Protein AF-0000000068097309 (afdb_homodimer)

Solvent-accessible surface area (backbone atoms only — not comparable to full-atom values): 13101 Å² total; per-residue (Å²): 128,56,41,48,18,63,50,60,84,53,93,57,84,50,60,29,32,40,38,25,32,66,93,44,71,76,45,33,32,34,27,66,47,50,57,30,24,24,72,84,64,47,52,32,30,38,28,72,31,80,78,27,43,28,31,41,35,20,52,62,84,44,58,89,77,34,47,77,36,55,62,50,58,29,31,47,95,94,38,50,34,23,35,35,41,52,74,60,30,32,39,39,15,59,75,63,39,65,90,74,39,51,76,38,64,59,51,72,40,24,29,86,86,67,43,54,32,37,31,36,56,21,38,56,56,78,100,130,62,42,46,25,65,47,58,83,57,91,57,80,52,59,28,32,41,39,24,32,65,93,46,70,75,46,33,31,33,26,67,47,51,58,30,25,23,73,84,64,47,50,32,28,39,28,72,33,80,75,26,43,28,32,41,34,21,53,61,84,44,58,87,77,34,47,77,36,53,63,51,58,28,31,48,94,92,39,50,34,23,34,35,41,52,74,60,30,31,39,40,14,58,74,62,38,66,91,76,37,51,77,36,63,58,48,71,38,23,29,86,87,68,45,53,32,36,31,34,58,23,38,53,54,76,101

Nearest PDB structures (foldseek):
  8tie-assembly1_l  TM=4.601E-01  e=4.291E-01  Saccharomyces cerevisiae
  2qmi-assembly1_C  TM=2.753E-01  e=1.512E+00  Pyrococcus abyssi
  3vv1-assembly1_B  TM=2.727E-01  e=2.183E+00  Caenorhabditis elegans
  6c1z-assembly1_A  TM=2.925E-01  e=1.865E+00  Caenorhabditis elegans
  8tie-assembly1_l  TM=4.601E-01  e=2.481E-01  Saccharomyces cerevisiae

Structure (mmCIF, N/CA/C/O backbone):
data_AF-0000000068097309-model_v1
#
loop_
_entity.id
_entity.type
_entity.pdbx_description
1 polymer 'DUF4751 domain-containing protein'
#
loop_
_atom_site.group_PDB
_atom_site.id
_atom_site.type_symbol
_atom_site.label_atom_id
_atom_site.label_alt_id
_atom_site.label_comp_id
_atom_site.label_asym_id
_atom_site.label_entity_id
_atom_site.label_seq_id
_atom_site.pdbx_PDB_ins_code
_atom_site.Cartn_x
_atom_site.Cartn_y
_atom_site.Cartn_z
_atom_site.occupancy
_atom_site.B_iso_or_equiv
_atom_site.auth_seq_id
_atom_site.auth_comp_id
_atom_site.auth_asym_id
_atom_site.auth_atom_id
_atom_site.pdbx_PDB_model_num
ATOM 1 N N . MET A 1 1 ? -19.281 1.484 11.125 1 21.45 1 MET A N 1
ATOM 2 C CA . MET A 1 1 ? -19.344 1.501 9.672 1 21.45 1 MET A CA 1
ATOM 3 C C . MET A 1 1 ? -17.938 1.393 9.062 1 21.45 1 MET A C 1
ATOM 5 O O . MET A 1 1 ? -17.094 2.25 9.297 1 21.45 1 MET A O 1
ATOM 9 N N . ASN A 1 2 ? -17.312 0.176 8.836 1 28.62 2 ASN A N 1
ATOM 10 C CA . ASN A 1 2 ? -15.898 -0.132 8.633 1 28.62 2 ASN A CA 1
ATOM 11 C C . ASN A 1 2 ? -15.344 0.55 7.387 1 28.62 2 ASN A C 1
ATOM 13 O O . ASN A 1 2 ? -15.969 0.496 6.32 1 28.62 2 ASN A O 1
ATOM 17 N N . VAL A 1 3 ? -14.562 1.453 7.473 1 35.16 3 VAL A N 1
ATOM 18 C CA . VAL A 1 3 ? -14.039 2.422 6.52 1 35.16 3 VAL A CA 1
ATOM 19 C C . VAL A 1 3 ? -13.57 1.701 5.254 1 35.16 3 VAL A C 1
ATOM 21 O O . VAL A 1 3 ? -13.688 2.236 4.148 1 35.16 3 VAL A O 1
ATOM 24 N N . CYS A 1 4 ? -12.969 0.532 5.543 1 36.03 4 CYS A N 1
ATOM 25 C CA . CYS A 1 4 ? -12.477 -0.097 4.324 1 36.03 4 CYS A CA 1
ATOM 26 C C . CYS A 1 4 ? -13.625 -0.481 3.404 1 36.03 4 CYS A C 1
ATOM 28 O O . CYS A 1 4 ? -13.422 -0.764 2.223 1 36.03 4 CYS A O 1
ATOM 30 N N . ASN A 1 5 ? -14.844 -0.637 3.924 1 37.53 5 ASN A N 1
ATOM 31 C CA . ASN A 1 5 ? -16.047 -0.924 3.164 1 37.53 5 ASN A CA 1
ATOM 32 C C . ASN A 1 5 ? -16.453 0.251 2.273 1 37.53 5 ASN A C 1
ATOM 34 O O . ASN A 1 5 ? -17.062 0.061 1.224 1 37.53 5 ASN A O 1
ATOM 38 N N . HIS A 1 6 ? -16.531 1.41 3.014 1 33.31 6 HIS A N 1
ATOM 39 C CA . HIS A 1 6 ? -17.062 2.551 2.273 1 33.31 6 HIS A CA 1
ATOM 40 C C . HIS A 1 6 ? -16.031 3.111 1.309 1 33.31 6 HIS A C 1
ATOM 42 O O . HIS A 1 6 ? -15.562 4.238 1.478 1 33.31 6 HIS A O 1
ATOM 48 N N . MET A 1 7 ? -15.031 2.363 1.038 1 34.44 7 MET A N 1
ATOM 49 C CA . MET A 1 7 ? -14.352 2.994 -0.086 1 34.44 7 MET A CA 1
ATOM 50 C C . MET A 1 7 ? -15.32 3.277 -1.227 1 34.44 7 MET A C 1
ATOM 52 O O . MET A 1 7 ? -15.523 2.432 -2.1 1 34.44 7 MET A O 1
ATOM 56 N N . GLN A 1 8 ? -16.516 3.736 -0.961 1 32.25 8 GLN A N 1
ATOM 57 C CA . GLN A 1 8 ? -17.484 4.227 -1.933 1 32.25 8 GLN A CA 1
ATOM 58 C C . GLN A 1 8 ? -16.797 4.945 -3.088 1 32.25 8 GLN A C 1
ATOM 60 O O . GLN A 1 8 ? -15.727 5.523 -2.91 1 32.25 8 GLN A O 1
ATOM 65 N N . GLN A 1 9 ? -17.219 4.566 -4.324 1 32.44 9 GLN A N 1
ATOM 66 C CA . GLN A 1 9 ? -17.047 5.188 -5.637 1 32.44 9 GLN A CA 1
ATOM 67 C C . GLN A 1 9 ? -17.047 6.711 -5.523 1 32.44 9 GLN A C 1
ATOM 69 O O . GLN A 1 9 ? -18.047 7.363 -5.812 1 32.44 9 GLN A O 1
ATOM 74 N N . SER A 1 10 ? -16.781 7.316 -4.414 1 33.19 10 SER A N 1
ATOM 75 C CA . SER A 1 10 ? -16.812 8.703 -4.875 1 33.19 10 SER A CA 1
ATOM 76 C C . SER A 1 10 ? -15.867 8.914 -6.047 1 33.19 10 SER A C 1
ATOM 78 O O . SER A 1 10 ? -14.906 8.164 -6.223 1 33.19 10 SER A O 1
ATOM 80 N N . ASP A 1 11 ? -16.25 9.633 -7.031 1 38 11 ASP A N 1
ATOM 81 C CA . ASP A 1 11 ? -15.547 10.211 -8.18 1 38 11 ASP A CA 1
ATOM 82 C C . ASP A 1 11 ? -14.062 10.414 -7.875 1 38 11 ASP A C 1
ATOM 84 O O . ASP A 1 11 ? -13.32 10.93 -8.711 1 38 11 ASP A O 1
ATOM 88 N N . TYR A 1 12 ? -13.672 10.586 -6.574 1 41.91 12 TYR A N 1
ATOM 89 C CA . TYR A 1 12 ? -12.305 11.008 -6.285 1 41.91 12 TYR A CA 1
ATOM 90 C C . TYR A 1 12 ? -11.352 9.828 -6.324 1 41.91 12 TYR A C 1
ATOM 92 O O . TYR A 1 12 ? -11.75 8.688 -6.09 1 41.91 12 TYR A O 1
ATOM 100 N N . LEU A 1 13 ? -10.32 10.109 -7.086 1 52.97 13 LEU A N 1
ATOM 101 C CA . LEU A 1 13 ? -9.18 9.211 -7.176 1 52.97 13 LEU A CA 1
ATOM 102 C C . LEU A 1 13 ? -8.898 8.547 -5.832 1 52.97 13 LEU A C 1
ATOM 104 O O . LEU A 1 13 ? -8.898 9.211 -4.797 1 52.97 13 LEU A O 1
ATOM 108 N N . ASN A 1 14 ? -9.328 7.324 -5.465 1 72.12 14 ASN A N 1
ATOM 109 C CA . ASN A 1 14 ? -9.32 6.523 -4.246 1 72.12 14 ASN A CA 1
ATOM 110 C C . ASN A 1 14 ? -7.898 6.215 -3.789 1 72.12 14 ASN A C 1
ATOM 112 O O . ASN A 1 14 ? -7.379 5.125 -4.051 1 72.12 14 ASN A O 1
ATOM 116 N N . TYR A 1 15 ? -7.207 7.34 -3.354 1 87.62 15 TYR A N 1
ATOM 117 C CA . TYR A 1 15 ? -5.859 7.094 -2.852 1 87.62 15 TYR A CA 1
ATOM 118 C C . TYR A 1 15 ? -5.891 6.715 -1.375 1 87.62 15 TYR A C 1
ATOM 120 O O . TYR A 1 15 ? -6.703 7.238 -0.61 1 87.62 15 TYR A O 1
ATOM 128 N N . PHE A 1 16 ? -5.027 5.82 -1.077 1 92.38 16 PHE A N 1
ATOM 129 C CA . PHE A 1 16 ? -4.754 5.387 0.288 1 92.38 16 PHE A CA 1
ATOM 130 C C . PHE A 1 16 ? -3.311 5.684 0.671 1 92.38 16 PHE A C 1
ATOM 132 O O . PHE A 1 16 ? -2.451 5.84 -0.199 1 92.38 16 PHE A O 1
ATOM 139 N N . PHE A 1 17 ? -3.154 5.777 1.96 1 95.5 17 PHE A N 1
ATOM 140 C CA . PHE A 1 17 ? -1.794 5.773 2.484 1 95.5 17 PHE A CA 1
ATOM 141 C C . PHE A 1 17 ? -1.281 4.348 2.65 1 95.5 17 PHE A C 1
ATOM 143 O O . PHE A 1 17 ? -1.973 3.494 3.211 1 95.5 17 PHE A O 1
ATOM 150 N N . VAL A 1 18 ? -0.183 4.121 2.131 1 96.62 18 VAL A N 1
ATOM 151 C CA . VAL A 1 18 ? 0.598 2.947 2.508 1 96.62 18 VAL A CA 1
ATOM 152 C C . VAL A 1 18 ? 1.634 3.332 3.562 1 96.62 18 VAL A C 1
ATOM 154 O O . VAL A 1 18 ? 2.615 4.012 3.258 1 96.62 18 VAL A O 1
ATOM 157 N N . ASN A 1 19 ? 1.405 2.852 4.789 1 97.19 19 ASN A N 1
ATOM 158 C CA . ASN A 1 19 ? 2.273 3.172 5.918 1 97.19 19 ASN A CA 1
ATOM 159 C C . ASN A 1 19 ? 3.266 2.047 6.199 1 97.19 19 ASN A C 1
ATOM 161 O O . ASN A 1 19 ? 2.863 0.911 6.461 1 97.19 19 ASN A O 1
ATOM 165 N N . THR A 1 20 ? 4.508 2.391 6.117 1 97.56 20 THR A N 1
ATOM 166 C CA . THR A 1 20 ? 5.574 1.408 6.273 1 97.56 20 THR A CA 1
ATOM 167 C C . THR A 1 20 ? 6.402 1.703 7.52 1 97.56 20 THR A C 1
ATOM 169 O O . THR A 1 20 ? 6.84 2.838 7.727 1 97.56 20 THR A O 1
ATOM 172 N N . LEU A 1 21 ? 6.531 0.682 8.305 1 97.62 21 LEU A N 1
ATOM 173 C CA . LEU A 1 21 ? 7.465 0.817 9.422 1 97.62 21 LEU A CA 1
ATOM 174 C C . LEU A 1 21 ? 8.898 0.94 8.914 1 97.62 21 LEU A C 1
ATOM 176 O O . LEU A 1 21 ? 9.398 0.039 8.242 1 97.62 21 LEU A O 1
ATOM 180 N N . ILE A 1 22 ? 9.555 1.995 9.305 1 97.19 22 ILE A N 1
ATOM 181 C CA . ILE A 1 22 ? 10.844 2.305 8.703 1 97.19 22 ILE A CA 1
ATOM 182 C C . ILE A 1 22 ? 11.875 1.256 9.117 1 97.19 22 ILE A C 1
ATOM 184 O O . ILE A 1 22 ? 12.688 0.818 8.297 1 97.19 22 ILE A O 1
ATOM 188 N N . VAL A 1 23 ? 11.789 0.759 10.367 1 96.44 23 VAL A N 1
ATOM 189 C CA . VAL A 1 23 ? 12.805 -0.156 10.891 1 96.44 23 VAL A CA 1
ATOM 190 C C . VAL A 1 23 ? 12.508 -1.576 10.406 1 96.44 23 VAL A C 1
ATOM 192 O O . VAL A 1 23 ? 13.375 -2.449 10.477 1 96.44 23 VAL A O 1
ATOM 195 N N . ARG A 1 24 ? 11.266 -1.894 9.992 1 95.81 24 ARG A N 1
ATOM 196 C CA . ARG A 1 24 ? 10.836 -3.182 9.453 1 95.81 24 ARG A CA 1
ATOM 197 C C . ARG A 1 24 ? 9.977 -2.994 8.211 1 95.81 24 ARG A C 1
ATOM 199 O O . ARG A 1 24 ? 8.758 -3.143 8.266 1 95.81 24 ARG A O 1
ATOM 206 N N . PRO A 1 25 ? 10.648 -2.748 7.082 1 93.94 25 PRO A N 1
ATOM 207 C CA . PRO A 1 25 ? 9.945 -2.293 5.883 1 93.94 25 PRO A CA 1
ATOM 208 C C . PRO A 1 25 ? 8.969 -3.332 5.34 1 93.94 25 PRO A C 1
ATOM 210 O O . PRO A 1 25 ? 8.164 -3.027 4.457 1 93.94 25 PRO A O 1
ATOM 213 N N . TYR A 1 26 ? 8.953 -4.543 5.914 1 91.62 26 TYR A N 1
ATOM 214 C CA . TYR A 1 26 ? 7.98 -5.539 5.469 1 91.62 26 TYR A CA 1
ATOM 215 C C . TYR A 1 26 ? 6.656 -5.375 6.203 1 91.62 26 TYR A C 1
ATOM 217 O O . TYR A 1 26 ? 5.648 -5.973 5.816 1 91.62 26 TYR A O 1
ATOM 225 N N . LEU A 1 27 ? 6.711 -4.617 7.227 1 93.94 27 LEU A N 1
ATOM 226 C CA . LEU A 1 27 ? 5.473 -4.312 7.938 1 93.94 27 LEU A CA 1
ATOM 227 C C . LEU A 1 27 ? 4.816 -3.059 7.379 1 93.94 27 LEU A C 1
ATOM 229 O O . LEU A 1 27 ? 5.352 -1.957 7.516 1 93.94 27 LEU A O 1
ATOM 233 N N . LYS A 1 28 ? 3.664 -3.285 6.734 1 95.56 28 LYS A N 1
ATOM 234 C CA . LYS A 1 28 ? 2.928 -2.193 6.105 1 95.56 28 LYS A CA 1
ATOM 235 C C . LYS A 1 28 ? 1.451 -2.23 6.488 1 95.56 28 LYS A C 1
ATOM 237 O O . LYS A 1 28 ? 0.893 -3.303 6.727 1 95.56 28 LYS A O 1
ATOM 242 N N . THR A 1 29 ? 0.882 -1.048 6.535 1 94.75 29 THR A N 1
ATOM 243 C CA . THR A 1 29 ? -0.565 -0.909 6.645 1 94.75 29 THR A CA 1
ATOM 244 C C . THR A 1 29 ? -1.104 0.013 5.555 1 94.75 29 THR A C 1
ATOM 246 O O . THR A 1 29 ? -0.366 0.835 5.012 1 94.75 29 THR A O 1
ATOM 249 N N . VAL A 1 30 ? -2.311 -0.208 5.172 1 93.31 30 VAL A N 1
ATOM 250 C CA . VAL A 1 30 ? -3.025 0.688 4.27 1 93.31 30 VAL A CA 1
ATOM 251 C C . VAL A 1 30 ? -4.172 1.365 5.02 1 93.31 30 VAL A C 1
ATOM 253 O O . VAL A 1 30 ? -4.902 0.714 5.77 1 93.31 30 VAL A O 1
ATOM 256 N N . SER A 1 31 ? -4.246 2.66 4.809 1 92.25 31 SER A N 1
ATOM 257 C CA . SER A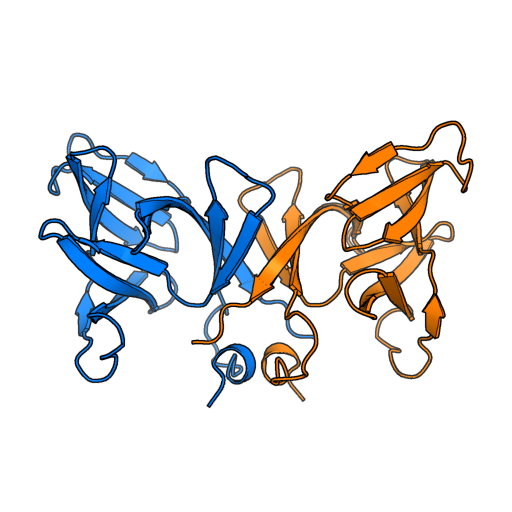 1 31 ? -5.285 3.438 5.48 1 92.25 31 SER A CA 1
ATOM 258 C C . SER A 1 31 ? -5.641 4.688 4.684 1 92.25 31 SER A C 1
ATOM 260 O O . SER A 1 31 ? -4.844 5.156 3.867 1 92.25 31 SER A O 1
ATOM 262 N N . ARG A 1 32 ? -6.836 5.262 5.016 1 91.5 32 ARG A N 1
ATOM 263 C CA . ARG A 1 32 ? -7.223 6.523 4.391 1 91.5 32 ARG A CA 1
ATOM 264 C C . ARG A 1 32 ? -6.539 7.703 5.07 1 91.5 32 ARG A C 1
ATOM 266 O O . ARG A 1 32 ? -6.551 8.82 4.547 1 91.5 32 ARG A O 1
ATOM 273 N N . PHE A 1 33 ? -5.996 7.492 6.207 1 95 33 PHE A N 1
ATOM 274 C CA . PHE A 1 33 ? -5.383 8.586 6.953 1 95 33 PHE A CA 1
ATOM 275 C C . PHE A 1 33 ? -4.043 8.164 7.535 1 95 33 PHE A C 1
ATOM 277 O O . PHE A 1 33 ? -3.748 6.973 7.629 1 95 33 PHE A O 1
ATOM 284 N N . ILE A 1 34 ? -3.266 9.109 7.898 1 97.06 34 ILE A N 1
ATOM 285 C CA . ILE A 1 34 ? -2.137 8.883 8.789 1 97.06 34 ILE A CA 1
ATOM 286 C C . ILE A 1 34 ? -2.49 9.359 10.203 1 97.06 34 ILE A C 1
ATOM 288 O O . ILE A 1 34 ? -3.289 10.281 10.367 1 97.06 34 ILE A O 1
ATOM 292 N N . GLU A 1 35 ? -1.988 8.688 11.164 1 97.38 35 GLU A N 1
ATOM 293 C CA . GLU A 1 35 ? -2.066 9.07 12.57 1 97.38 35 GLU A CA 1
ATOM 294 C C . GLU A 1 35 ? -0.696 9.469 13.109 1 97.38 35 GLU A C 1
ATOM 296 O O . GLU A 1 35 ? 0.221 8.641 13.156 1 97.38 35 GLU A O 1
ATOM 301 N N . TYR A 1 36 ? -0.548 10.688 13.484 1 98.06 36 TYR A N 1
ATOM 302 C CA . TYR A 1 36 ? 0.789 11.227 13.703 1 98.06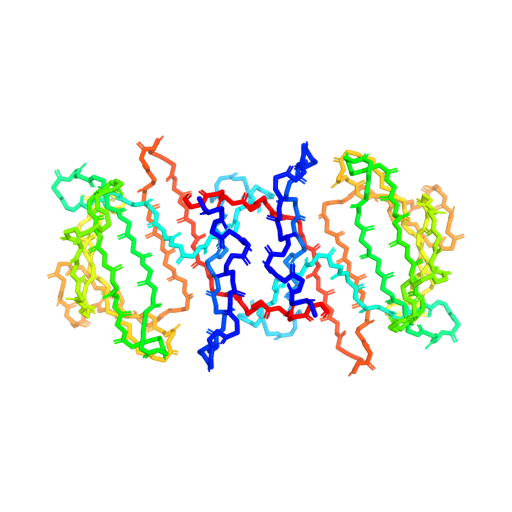 36 TYR A CA 1
ATOM 303 C C . TYR A 1 36 ? 0.822 12.125 14.93 1 98.06 36 TYR A C 1
ATOM 305 O O . TYR A 1 36 ? -0.217 12.625 15.375 1 98.06 36 TYR A O 1
ATOM 313 N N . LYS A 1 37 ? 2 12.32 15.4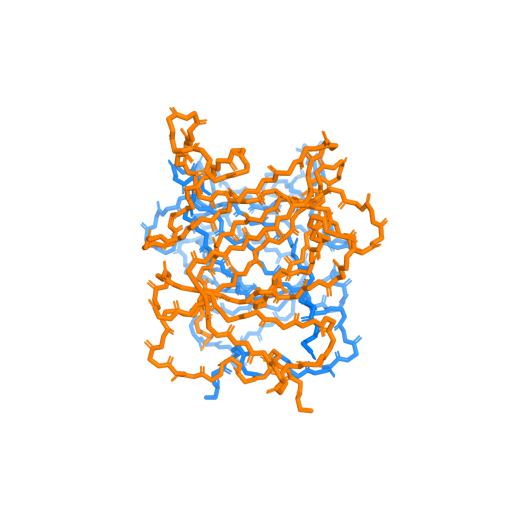69 1 97.69 37 LYS A N 1
ATOM 314 C CA . LYS A 1 37 ? 2.24 13.258 16.562 1 97.69 37 LYS A CA 1
ATOM 315 C C . LYS A 1 37 ? 2.535 14.656 16.031 1 97.69 37 LYS A C 1
ATOM 317 O O . LYS A 1 37 ? 3.369 14.828 15.141 1 97.69 37 LYS A O 1
ATOM 322 N N . THR A 1 38 ? 1.859 15.617 16.609 1 97.38 38 THR A N 1
ATOM 323 C CA . THR A 1 38 ? 2.031 17 16.203 1 97.38 38 THR A CA 1
ATOM 324 C C . THR A 1 38 ? 3.184 17.656 16.969 1 97.38 38 THR A C 1
ATOM 326 O O . THR A 1 38 ? 3.791 17.031 17.844 1 97.38 38 THR A O 1
ATOM 329 N N . TRP A 1 39 ? 3.408 18.984 16.688 1 95.75 39 TRP A N 1
ATOM 330 C CA . TRP A 1 39 ? 4.43 19.797 17.344 1 95.75 39 TRP A CA 1
ATOM 331 C C . TRP A 1 39 ? 4.23 19.797 18.859 1 95.75 39 TRP A C 1
ATOM 333 O O . TRP A 1 39 ? 5.203 19.844 19.609 1 95.75 39 TRP A O 1
ATOM 343 N N . THR A 1 40 ? 2.949 19.703 19.219 1 93.62 40 THR A N 1
ATOM 344 C CA . THR A 1 40 ? 2.631 19.812 20.641 1 93.62 40 THR A CA 1
ATOM 345 C C . THR A 1 40 ? 2.523 18.422 21.281 1 93.62 40 THR A C 1
ATOM 347 O O . THR A 1 40 ? 2.168 18.297 22.453 1 93.62 40 THR A O 1
ATOM 350 N N . GLY A 1 41 ? 2.691 17.422 20.562 1 93.88 41 GLY A N 1
ATOM 351 C CA . GLY A 1 41 ? 2.666 16.062 21.094 1 93.88 41 GLY A CA 1
ATOM 352 C C . GLY A 1 41 ? 1.291 15.43 21.047 1 93.88 41 GLY A C 1
ATOM 353 O O . GLY A 1 41 ? 1.126 14.266 21.406 1 93.88 41 GLY A O 1
ATOM 354 N N . GLN A 1 42 ? 0.323 16.109 20.531 1 96.5 42 GLN A N 1
ATOM 355 C CA . GLN A 1 42 ? -1.014 15.539 20.391 1 96.5 42 GLN A CA 1
ATOM 356 C C . GLN A 1 42 ? -1.068 14.57 19.203 1 96.5 42 GLN A C 1
ATOM 358 O O . GLN A 1 42 ? -0.267 14.664 18.281 1 96.5 42 GLN A O 1
ATOM 363 N N . ILE A 1 43 ? -2.057 13.695 19.328 1 97.69 43 ILE A N 1
ATOM 364 C CA . ILE A 1 43 ? -2.252 12.727 18.25 1 97.69 43 ILE A CA 1
ATOM 365 C C . ILE A 1 43 ? -3.35 13.227 17.312 1 97.69 43 ILE A C 1
ATOM 367 O O . ILE A 1 43 ? -4.473 13.5 17.75 1 97.69 43 ILE A O 1
ATOM 371 N N . TRP A 1 44 ? -2.969 13.375 16.078 1 98 44 TRP A N 1
ATOM 372 C CA . TRP A 1 44 ? -3.926 13.781 15.062 1 98 44 TRP A CA 1
ATOM 373 C C . TRP A 1 44 ? -3.967 12.766 13.922 1 98 44 TRP A C 1
ATOM 375 O O . TRP A 1 44 ? -3.021 11.992 13.734 1 98 44 TRP A O 1
ATOM 385 N N . ARG A 1 45 ? -5.094 12.75 13.195 1 97.19 45 ARG A N 1
ATOM 386 C CA . ARG A 1 45 ? -5.262 12.016 11.945 1 97.19 45 ARG A CA 1
ATOM 387 C C . ARG A 1 45 ? -5.484 12.969 10.773 1 97.19 45 ARG A C 1
ATOM 389 O O . ARG A 1 45 ? -6.07 14.047 10.945 1 97.19 45 ARG A O 1
ATOM 396 N N . SER A 1 46 ? -4.926 12.578 9.664 1 97.12 46 SER A N 1
ATOM 397 C CA . SER A 1 46 ? -5.105 13.398 8.477 1 97.12 46 SER A CA 1
ATOM 398 C C . SER A 1 46 ? -5.398 12.547 7.25 1 97.12 46 SER A C 1
ATOM 400 O O . SER A 1 46 ? -4.719 11.547 7.008 1 97.12 46 SER A O 1
ATOM 402 N N . GLU A 1 47 ? -6.422 12.883 6.543 1 95.75 47 GLU A N 1
ATOM 403 C CA . GLU A 1 47 ? -6.672 12.359 5.203 1 95.75 47 GLU A CA 1
ATOM 404 C C . GLU A 1 47 ? -6.438 13.43 4.141 1 95.75 47 GLU A C 1
ATOM 406 O O . GLU A 1 47 ? -6.445 14.625 4.445 1 95.75 47 GLU A O 1
ATOM 411 N N . VAL A 1 48 ? -6.16 12.977 2.955 1 96.06 48 VAL A N 1
ATOM 412 C CA . VAL A 1 48 ? -5.977 13.906 1.843 1 96.06 48 VAL A CA 1
ATOM 413 C C . VAL A 1 48 ? -7.309 14.109 1.12 1 96.06 48 VAL A C 1
ATOM 415 O O . VAL A 1 48 ? -8.016 13.148 0.821 1 96.06 48 VAL A O 1
ATOM 418 N N . ILE A 1 49 ? -7.633 15.328 0.869 1 95.25 49 ILE A N 1
ATOM 419 C CA . ILE A 1 49 ? -8.891 15.656 0.216 1 95.25 49 ILE A CA 1
ATOM 420 C C . ILE A 1 49 ? -8.633 16.578 -0.976 1 95.25 49 ILE A C 1
ATOM 422 O O . ILE A 1 49 ? -7.48 16.891 -1.28 1 95.25 49 ILE A O 1
ATOM 426 N N . GLU A 1 50 ? -9.703 16.859 -1.695 1 94.88 50 GLU A N 1
ATOM 427 C CA . GLU A 1 50 ? -9.656 17.797 -2.826 1 94.88 50 GLU A CA 1
ATOM 428 C C . GLU A 1 50 ? -8.602 17.359 -3.848 1 94.88 50 GLU A C 1
ATOM 430 O O . GLU A 1 50 ? -7.777 18.172 -4.273 1 94.88 50 GLU A O 1
ATOM 435 N N . ASP A 1 51 ? -8.586 16.094 -4.098 1 91.56 51 ASP A N 1
ATOM 436 C CA . ASP A 1 51 ? -7.742 15.508 -5.137 1 91.56 51 ASP A CA 1
ATOM 437 C C . ASP A 1 51 ? -6.27 15.844 -4.898 1 91.56 51 ASP A C 1
ATOM 439 O O . ASP A 1 51 ? -5.57 16.281 -5.809 1 91.56 51 ASP A O 1
ATOM 443 N N . GLY A 1 52 ? -5.867 15.648 -3.629 1 94.88 52 GLY A N 1
ATOM 444 C CA . GLY A 1 52 ? -4.453 15.758 -3.305 1 94.88 52 GLY A CA 1
ATOM 445 C C . GLY A 1 52 ? -4.008 17.188 -3.053 1 94.88 52 GLY A C 1
ATOM 446 O O . GLY A 1 52 ? -2.824 17.5 -3.188 1 94.88 52 GLY A O 1
ATOM 447 N N . ASN A 1 53 ? -4.965 18.094 -2.746 1 96.75 53 ASN A N 1
ATOM 448 C CA . ASN A 1 53 ? -4.57 19.5 -2.656 1 96.75 53 ASN A CA 1
ATOM 449 C C . ASN A 1 53 ? -4.848 20.062 -1.27 1 96.75 53 ASN A C 1
ATOM 451 O O . ASN A 1 53 ? -4.574 21.234 -1.012 1 96.75 53 ASN A O 1
ATOM 455 N N . ALA A 1 54 ? -5.402 19.25 -0.392 1 97.88 54 ALA A N 1
ATOM 456 C CA . ALA A 1 54 ? -5.652 19.688 0.979 1 97.88 54 ALA A CA 1
ATOM 457 C C . ALA A 1 54 ? -5.742 18.484 1.927 1 97.88 54 ALA A C 1
ATOM 459 O O . ALA A 1 54 ? -5.773 17.344 1.484 1 97.88 54 ALA A O 1
ATOM 460 N N . PHE A 1 55 ? -5.762 18.859 3.182 1 97.81 55 PHE A N 1
ATOM 461 C CA . PHE A 1 55 ? -5.949 17.875 4.246 1 97.81 55 PHE A CA 1
ATOM 462 C C . PHE A 1 55 ? -7.273 18.109 4.969 1 97.81 55 PHE A C 1
ATOM 464 O O . PHE A 1 55 ? -7.727 19.25 5.09 1 97.81 55 PHE A O 1
ATOM 471 N N . PHE A 1 56 ? -7.934 17.062 5.348 1 98.25 56 PHE A N 1
ATOM 472 C CA . PHE A 1 56 ? -8.891 17.062 6.449 1 98.25 56 PHE A CA 1
ATOM 473 C C . PHE A 1 56 ? -8.312 16.375 7.672 1 98.25 56 PHE A C 1
ATOM 475 O O . PHE A 1 56 ? -7.93 15.195 7.602 1 98.25 56 PHE A O 1
ATOM 482 N N . HIS A 1 57 ? -8.078 17.094 8.766 1 97.75 57 HIS A N 1
ATOM 483 C CA . HIS A 1 57 ? -7.445 16.453 9.906 1 97.75 57 HIS A CA 1
ATOM 484 C C . HIS A 1 57 ? -8.219 16.734 11.195 1 97.75 57 HIS A C 1
ATOM 486 O O . HIS A 1 57 ? -8.961 17.703 11.281 1 97.75 57 HIS A O 1
ATOM 492 N N . TRP A 1 58 ? -8.133 15.766 12.117 1 97.94 58 TRP A N 1
ATOM 493 C CA . TRP A 1 58 ? -8.875 15.789 13.367 1 97.94 58 TRP A CA 1
ATOM 494 C C . TRP A 1 58 ? -8.055 15.172 14.5 1 97.94 58 TRP A C 1
ATOM 496 O O . TRP A 1 58 ? -7.09 14.438 14.242 1 97.94 58 TRP A O 1
ATOM 506 N N . GLN A 1 59 ? -8.398 15.477 15.641 1 97.38 59 GLN A N 1
ATOM 507 C CA . GLN A 1 59 ? -7.641 15.008 16.797 1 97.38 59 GLN A CA 1
ATOM 508 C C . GLN A 1 59 ? -8.109 13.617 17.234 1 97.38 59 GLN A C 1
ATOM 510 O O . GLN A 1 59 ? -9.289 13.422 17.531 1 97.38 59 GLN A O 1
ATOM 515 N N . GLY A 1 60 ? -7.219 12.711 17.266 1 94.31 60 GLY A N 1
ATOM 516 C CA . GLY A 1 60 ? -7.559 11.359 17.688 1 94.31 60 GLY A CA 1
ATOM 517 C C . GLY A 1 60 ? -8.711 10.766 16.906 1 94.31 60 GLY A C 1
ATOM 518 O O . GLY A 1 60 ? -8.648 10.68 15.672 1 94.31 60 GLY A O 1
ATOM 519 N N . THR A 1 61 ? -9.781 10.492 17.578 1 92.56 61 THR A N 1
ATOM 520 C CA . THR A 1 61 ? -10.938 9.867 16.938 1 92.56 61 THR A CA 1
ATOM 521 C C . THR A 1 61 ? -12.062 10.883 16.734 1 92.56 61 THR A C 1
ATOM 523 O O . THR A 1 61 ? -13.156 10.523 16.297 1 92.56 61 THR A O 1
ATOM 526 N N . ASP A 1 62 ? -11.828 12.047 17.031 1 95.94 62 ASP A N 1
ATOM 527 C CA . ASP A 1 62 ? -12.859 13.086 16.969 1 95.94 62 ASP A CA 1
ATOM 528 C C . ASP A 1 62 ? -12.961 13.68 15.57 1 95.94 62 ASP A C 1
ATOM 530 O O . ASP A 1 62 ? -12.711 14.867 15.367 1 95.94 62 ASP A O 1
ATOM 534 N N . ARG A 1 63 ? -13.383 12.914 14.641 1 94.88 63 ARG A N 1
ATOM 535 C CA . ARG A 1 63 ? -13.453 13.328 13.242 1 94.88 63 ARG A CA 1
ATOM 536 C C . ARG A 1 63 ? -14.492 14.43 13.055 1 94.88 63 ARG A C 1
ATOM 538 O O . ARG A 1 63 ? -14.336 15.297 12.188 1 94.88 63 ARG A O 1
ATOM 545 N N . ILE A 1 64 ? -15.508 14.445 13.805 1 96.31 64 ILE A N 1
ATOM 546 C CA . ILE A 1 64 ? -16.609 15.383 13.688 1 96.31 64 ILE A CA 1
ATOM 547 C C . ILE A 1 64 ? -16.094 16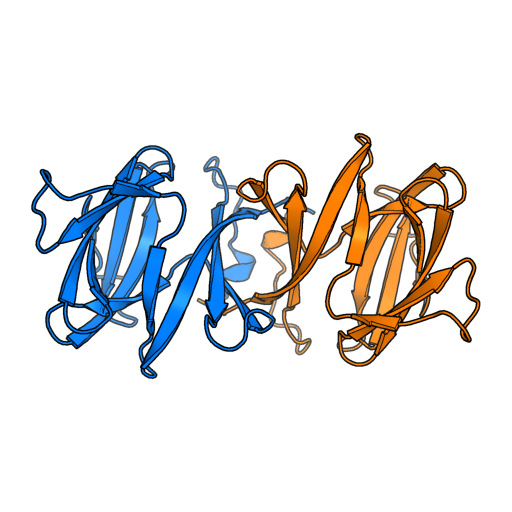.812 13.82 1 96.31 64 ILE A C 1
ATOM 549 O O . ILE A 1 64 ? -16.578 17.734 13.148 1 96.31 64 ILE A O 1
ATOM 553 N N . ASN A 1 65 ? -15.133 17 14.664 1 97.25 65 ASN A N 1
ATOM 554 C CA . ASN A 1 65 ? -14.602 18.328 14.898 1 97.25 65 ASN A CA 1
ATOM 555 C C . ASN A 1 65 ? -13.336 18.594 14.078 1 97.25 65 ASN A C 1
ATOM 557 O O . ASN A 1 65 ? -12.578 19.516 14.367 1 97.25 65 ASN A O 1
ATOM 561 N N . GLY A 1 66 ? -13.172 17.734 13.133 1 97.94 66 GLY A N 1
ATOM 562 C CA . GLY A 1 66 ? -12.062 17.969 12.211 1 97.94 66 GLY A CA 1
ATOM 563 C C . GLY A 1 66 ? -12.266 19.188 11.336 1 97.94 66 GLY A C 1
ATOM 564 O O . GLY A 1 66 ? -13.344 19.781 11.328 1 97.94 66 GLY A O 1
ATOM 565 N N . HIS A 1 67 ? -11.156 19.578 10.633 1 98.25 67 HIS A N 1
ATOM 566 C CA . HIS A 1 67 ? -11.266 20.734 9.742 1 98.25 67 HIS A CA 1
ATOM 567 C C . HIS A 1 67 ? -10.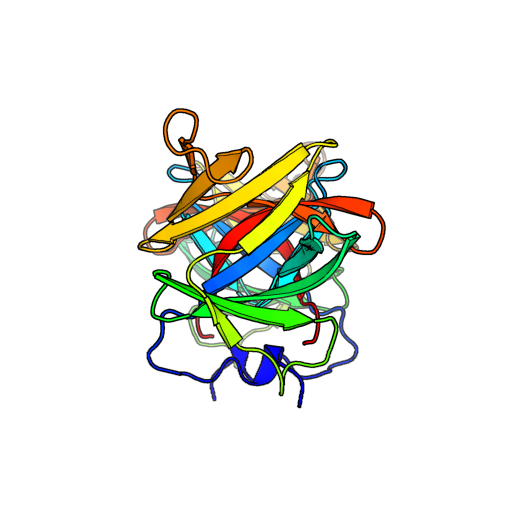328 20.594 8.555 1 98.25 67 HIS A C 1
ATOM 569 O O . HIS A 1 67 ? -9.352 19.844 8.609 1 98.25 67 HIS A O 1
ATOM 575 N N . ARG A 1 68 ? -10.641 21.266 7.539 1 98.25 68 ARG A N 1
ATOM 576 C CA . ARG A 1 68 ? -9.828 21.391 6.336 1 98.25 68 ARG A CA 1
ATOM 577 C C . ARG A 1 68 ? -8.617 22.297 6.582 1 98.25 68 ARG A C 1
ATOM 579 O O . ARG A 1 68 ? -8.734 23.328 7.238 1 98.25 68 ARG A O 1
ATOM 586 N N . ASP A 1 69 ? -7.488 21.828 6.07 1 97.88 69 ASP A N 1
ATOM 587 C CA . ASP A 1 69 ? -6.281 22.656 6.105 1 97.88 69 ASP A CA 1
ATOM 588 C C . ASP A 1 69 ? -5.371 22.344 4.922 1 97.88 69 ASP A C 1
ATOM 590 O O . ASP A 1 69 ? -5.496 21.281 4.297 1 97.88 69 ASP A O 1
ATOM 594 N N . THR A 1 70 ? -4.527 23.234 4.602 1 96.81 70 THR A N 1
ATOM 595 C CA . THR A 1 70 ? -3.537 22.969 3.562 1 96.81 70 THR A CA 1
ATOM 596 C C . THR A 1 70 ? -2.189 22.609 4.176 1 96.81 70 THR A C 1
ATOM 598 O O . THR A 1 70 ? -1.24 22.281 3.459 1 96.81 70 THR A O 1
ATOM 601 N N . VAL A 1 71 ? -2.219 22.609 5.492 1 96.88 71 VAL A N 1
ATOM 602 C CA . VAL A 1 71 ? -0.97 22.406 6.215 1 96.88 71 VAL A CA 1
ATOM 603 C C . VAL A 1 71 ? -1.174 21.359 7.312 1 96.88 71 VAL A C 1
ATOM 605 O O . VAL A 1 71 ? -2.211 21.344 7.984 1 96.88 71 VAL A O 1
ATOM 608 N N . ILE A 1 72 ? -0.187 20.5 7.469 1 97.06 72 ILE A N 1
ATOM 609 C CA . ILE A 1 72 ? -0.122 19.734 8.711 1 97.06 72 ILE A CA 1
ATOM 610 C C . ILE A 1 72 ? 1.242 19.938 9.367 1 97.06 72 ILE A C 1
ATOM 612 O O . ILE A 1 72 ? 2.256 20.062 8.68 1 97.06 72 ILE A O 1
ATOM 616 N N . ASN A 1 73 ? 1.206 19.984 10.703 1 97.69 73 ASN A N 1
ATOM 617 C CA . ASN A 1 73 ? 2.393 20.125 11.539 1 97.69 73 ASN A CA 1
ATOM 618 C C . ASN A 1 73 ? 2.686 18.859 12.32 1 97.69 73 ASN A C 1
ATOM 620 O O . ASN A 1 73 ? 1.806 18.328 13 1 97.69 73 ASN A O 1
ATOM 624 N N . TYR A 1 74 ? 3.885 18.422 12.203 1 97.56 74 TYR A N 1
ATOM 625 C CA . TYR A 1 74 ? 4.199 17.156 12.852 1 97.56 74 TYR A CA 1
ATOM 626 C C . TYR A 1 74 ? 5.637 17.141 13.359 1 97.56 74 TYR A C 1
ATOM 628 O O . TYR A 1 74 ? 6.465 17.938 12.914 1 97.56 74 TYR A O 1
ATOM 636 N N . PHE A 1 75 ? 5.859 16.25 14.312 1 95.06 75 PHE A N 1
ATOM 637 C CA . PHE A 1 75 ? 7.168 16.062 14.93 1 95.06 75 PHE A CA 1
ATOM 638 C C . PHE A 1 75 ? 7.887 14.867 14.312 1 95.06 75 PHE A C 1
ATOM 640 O O . PHE A 1 75 ? 7.301 13.797 14.156 1 95.06 75 PHE A O 1
ATOM 647 N N . LEU A 1 76 ? 9.188 15.141 13.891 1 94.69 76 LEU A N 1
ATOM 648 C CA . LEU A 1 76 ? 10.008 14.078 13.32 1 94.69 76 LEU A CA 1
ATOM 649 C C . LEU A 1 76 ? 11.477 14.289 13.656 1 94.69 76 LEU A C 1
ATOM 651 O O . LEU A 1 76 ? 12.016 15.375 13.461 1 94.69 76 LEU A O 1
ATOM 655 N N . HIS A 1 77 ? 12.055 13.297 14.227 1 92.25 77 HIS A N 1
ATOM 656 C CA . HIS A 1 77 ? 13.461 13.32 14.617 1 92.25 77 HIS A CA 1
ATOM 657 C C . HIS A 1 77 ? 13.781 14.539 15.461 1 92.25 77 HIS A C 1
ATOM 659 O O . HIS A 1 77 ? 14.766 15.242 15.211 1 92.25 77 HIS A O 1
ATOM 665 N N . GLY A 1 78 ? 12.922 14.867 16.422 1 90.25 78 GLY A N 1
ATOM 666 C CA . GLY A 1 78 ? 13.18 15.93 17.375 1 90.25 78 GLY A CA 1
ATOM 667 C C . GLY A 1 78 ? 12.977 17.312 16.797 1 90.25 78 GLY A C 1
ATOM 668 O O . GLY A 1 78 ? 13.258 18.328 17.453 1 90.25 78 GLY A O 1
ATOM 669 N N . GLN A 1 79 ? 12.5 17.391 15.578 1 94.94 79 GLN A N 1
ATOM 670 C CA . GLN A 1 79 ? 12.312 18.688 14.914 1 94.94 79 GLN A CA 1
ATOM 671 C C . GLN A 1 79 ? 10.852 18.891 14.508 1 94.94 79 GLN A C 1
ATOM 673 O O . GLN A 1 79 ? 10.117 17.922 14.328 1 94.94 79 GLN A O 1
ATOM 678 N N . LYS A 1 80 ? 10.469 20.141 14.414 1 96.25 80 LYS A N 1
ATOM 679 C CA . LYS A 1 80 ? 9.125 20.531 14 1 96.25 80 LYS A CA 1
ATOM 680 C C . LYS A 1 80 ? 9.047 20.688 12.484 1 96.25 80 LYS A C 1
ATOM 682 O O . LYS A 1 80 ? 9.664 21.578 11.914 1 96.25 80 LYS A O 1
ATOM 687 N N . TRP A 1 81 ? 8.242 19.859 11.898 1 97.06 81 TRP A N 1
ATOM 688 C CA . TRP A 1 81 ? 8.078 19.875 10.445 1 97.06 81 TRP A CA 1
ATOM 689 C C . TRP A 1 81 ? 6.688 20.344 10.062 1 97.06 81 TRP A C 1
ATOM 691 O O . TRP A 1 81 ? 5.727 20.172 10.812 1 97.06 81 TRP A O 1
ATOM 701 N N . GLN A 1 82 ? 6.629 20.984 8.938 1 97.56 82 GLN A N 1
ATOM 702 C CA . GLN A 1 82 ? 5.375 21.359 8.297 1 97.56 82 GLN A CA 1
ATOM 703 C C . GLN A 1 82 ? 5.301 20.812 6.871 1 97.56 82 GLN A C 1
ATOM 705 O O . GLN A 1 82 ? 6.281 20.875 6.125 1 97.56 82 GLN A O 1
ATOM 710 N N . SER A 1 83 ? 4.129 20.266 6.52 1 97.94 83 SER A N 1
ATOM 711 C CA . SER A 1 83 ? 3.932 19.844 5.137 1 97.94 83 SER A CA 1
ATOM 712 C C . SER A 1 83 ? 2.697 20.5 4.527 1 97.94 83 SER A C 1
ATOM 714 O O . SER A 1 83 ? 1.667 20.625 5.191 1 97.94 83 SER A O 1
ATOM 716 N N . THR A 1 84 ? 2.809 20.906 3.314 1 98 84 THR A N 1
ATOM 717 C CA . THR A 1 84 ? 1.689 21.203 2.426 1 98 84 THR A CA 1
ATOM 718 C C . THR A 1 84 ? 1.585 20.141 1.328 1 98 84 THR A C 1
ATOM 720 O O . THR A 1 84 ? 2.445 19.266 1.218 1 98 84 THR A O 1
ATOM 723 N N . ILE A 1 85 ? 0.448 20.219 0.583 1 97.38 85 ILE A N 1
ATOM 724 C CA . ILE A 1 85 ? 0.266 19.188 -0.439 1 97.38 85 ILE A CA 1
ATOM 725 C C . ILE A 1 85 ? -0.349 19.812 -1.69 1 97.38 85 ILE A C 1
ATOM 727 O O . ILE A 1 85 ? -1.235 20.672 -1.595 1 97.38 85 ILE A O 1
ATOM 731 N N . THR A 1 86 ? 0.238 19.484 -2.871 1 96.19 86 THR A N 1
ATOM 732 C CA . THR A 1 86 ? -0.289 19.828 -4.184 1 96.19 86 THR A CA 1
ATOM 733 C C . THR A 1 86 ? -0.212 18.641 -5.137 1 96.19 86 THR A C 1
ATOM 735 O O . THR A 1 86 ? 0.87 18.109 -5.383 1 96.19 86 THR A O 1
ATOM 738 N N . ASP A 1 87 ? -1.319 18.203 -5.633 1 93.81 87 ASP A N 1
ATOM 739 C CA . ASP A 1 87 ? -1.387 17.094 -6.582 1 93.81 87 ASP A CA 1
ATOM 740 C C . ASP A 1 87 ? -0.667 15.867 -6.035 1 93.81 87 ASP A C 1
ATOM 742 O O . ASP A 1 87 ? 0.162 15.273 -6.727 1 93.81 87 ASP A O 1
ATOM 746 N N . TYR A 1 88 ? -0.863 15.609 -4.773 1 94.25 88 TYR A N 1
ATOM 747 C CA . TYR A 1 88 ? -0.375 14.438 -4.059 1 94.25 88 TYR A CA 1
ATOM 748 C C . TYR A 1 88 ? 1.142 14.484 -3.914 1 94.25 88 TYR A C 1
ATOM 750 O O . TYR A 1 88 ? 1.776 13.453 -3.666 1 94.25 88 TYR A O 1
ATOM 758 N N . ILE A 1 89 ? 1.651 15.703 -4.074 1 96.44 89 ILE A N 1
ATOM 759 C CA . ILE A 1 89 ? 3.061 15.922 -3.77 1 96.44 89 ILE A CA 1
ATOM 760 C C . ILE A 1 89 ? 3.191 16.781 -2.516 1 96.44 89 ILE A C 1
ATOM 762 O O . ILE A 1 89 ? 2.576 17.844 -2.418 1 96.44 89 ILE A O 1
ATOM 766 N N . PHE A 1 90 ? 4 16.312 -1.577 1 97.75 90 PHE A N 1
ATOM 767 C CA . PHE A 1 90 ? 4.227 17.062 -0.343 1 97.75 90 PHE A CA 1
ATOM 768 C C . PHE A 1 90 ? 5.324 18.094 -0.532 1 97.75 90 PHE A C 1
ATOM 770 O O . PHE A 1 90 ? 6.281 17.875 -1.277 1 97.75 90 PHE A O 1
ATOM 777 N N . PHE A 1 91 ? 5.191 19.219 0.085 1 98.31 91 PHE A N 1
ATOM 778 C CA . PHE A 1 91 ? 6.293 20.125 0.36 1 98.31 91 PHE A CA 1
ATOM 779 C C . PHE A 1 91 ? 6.594 20.188 1.854 1 98.31 91 PHE A C 1
ATOM 781 O O . PHE A 1 91 ? 5.746 20.594 2.65 1 98.31 91 PHE A O 1
ATOM 788 N N . HIS A 1 92 ? 7.766 19.703 2.219 1 97.88 92 HIS A N 1
ATOM 789 C CA . HIS A 1 92 ? 8.18 19.656 3.613 1 97.88 92 HIS A CA 1
ATOM 790 C C . HIS A 1 92 ? 9.109 20.812 3.951 1 97.88 92 HIS A C 1
ATOM 792 O O . HIS A 1 92 ? 10.008 21.156 3.17 1 97.88 92 HIS A O 1
ATOM 798 N N . SER A 1 93 ? 8.883 21.391 5.035 1 97.5 93 SER A N 1
ATOM 799 C CA . SER A 1 93 ? 9.773 22.453 5.516 1 97.5 93 SER A CA 1
ATOM 800 C C . SER A 1 93 ? 9.859 22.438 7.035 1 97.5 93 SER A C 1
ATOM 802 O O . SER A 1 93 ? 8.93 22.016 7.719 1 97.5 93 SER A O 1
ATOM 804 N N . LEU A 1 94 ? 11.023 22.828 7.527 1 95.62 94 LEU A N 1
ATOM 805 C CA . LEU A 1 94 ? 11.172 23 8.969 1 95.62 94 LEU A CA 1
ATOM 806 C C . LEU A 1 94 ? 10.43 24.234 9.453 1 95.62 94 LEU A C 1
ATOM 808 O O . LEU A 1 94 ? 10.656 25.328 8.953 1 95.62 94 LEU A O 1
ATOM 812 N N . GLU A 1 95 ? 9.477 24.062 10.273 1 93.62 95 GLU A N 1
ATOM 813 C CA . GLU A 1 95 ? 8.695 25.109 10.914 1 93.62 95 GLU A CA 1
ATOM 814 C C . GLU A 1 95 ? 8.086 26.047 9.875 1 93.62 95 GLU A C 1
ATOM 816 O O . GLU A 1 95 ? 7.973 27.25 10.109 1 93.62 95 GLU A O 1
ATOM 821 N N . GLY A 1 96 ? 7.836 25.5 8.625 1 90.38 96 GLY A N 1
ATOM 822 C CA . GLY A 1 96 ? 7.152 26.281 7.602 1 90.38 96 GLY A CA 1
ATOM 823 C C . GLY A 1 96 ? 8.086 27.188 6.816 1 90.38 96 GLY A C 1
ATOM 824 O O . GLY A 1 96 ? 7.641 27.969 5.984 1 90.38 96 GLY A O 1
ATOM 825 N N . GLU A 1 97 ? 9.398 27.062 7.035 1 88.38 97 GLU A N 1
ATOM 826 C CA . GLU A 1 97 ? 10.359 27.875 6.301 1 88.38 97 GLU A CA 1
ATOM 827 C C . GLU A 1 97 ? 10.562 27.344 4.887 1 88.38 97 GLU A C 1
ATOM 829 O O . GLU A 1 97 ? 11.227 26.328 4.691 1 88.38 97 GLU A O 1
ATOM 834 N N . GLU A 1 98 ? 10.164 28.062 3.953 1 83.38 98 GLU A N 1
ATOM 835 C CA . GLU A 1 98 ? 10.094 27.578 2.574 1 83.38 98 GLU A CA 1
ATOM 836 C C . GLU A 1 98 ? 11.484 27.469 1.958 1 83.38 98 GLU A C 1
ATOM 838 O O . GLU A 1 98 ? 11.734 26.594 1.13 1 83.38 98 GLU A O 1
ATOM 843 N N . VAL A 1 99 ? 12.359 28.281 2.426 1 83.38 99 VAL A N 1
ATOM 844 C CA . VAL A 1 99 ? 13.664 28.391 1.776 1 83.38 99 VAL A CA 1
ATOM 845 C C . VAL A 1 99 ? 14.391 27.047 1.868 1 83.38 99 VAL A C 1
ATOM 847 O O . VAL A 1 99 ? 15.141 26.672 0.964 1 83.38 99 VAL A O 1
ATOM 850 N N . ARG A 1 100 ? 14.102 26.297 2.896 1 79.88 100 ARG A N 1
ATOM 851 C CA . ARG A 1 100 ? 14.836 25.047 3.082 1 79.88 100 ARG A CA 1
ATOM 852 C C . ARG A 1 100 ? 13.914 23.844 2.934 1 79.88 100 ARG A C 1
ATOM 854 O O . ARG A 1 100 ? 14.234 22.75 3.402 1 79.88 100 ARG A O 1
ATOM 861 N N . GLY A 1 101 ? 12.867 24.078 2.137 1 94.69 101 GLY A N 1
ATOM 862 C CA . GLY A 1 101 ? 11.953 22.953 1.988 1 94.69 101 GLY A CA 1
ATOM 863 C C . GLY A 1 101 ? 12.242 22.109 0.76 1 94.69 101 GLY A C 1
ATOM 864 O O . GLY A 1 101 ? 13.164 22.406 -0 1 94.69 101 GLY A O 1
ATOM 865 N N . TYR A 1 102 ? 11.648 20.969 0.609 1 96.94 102 TYR A N 1
ATOM 866 C CA . TYR A 1 102 ? 11.836 20.078 -0.531 1 96.94 102 TYR A CA 1
ATOM 867 C C . TYR A 1 102 ? 10.539 19.344 -0.864 1 96.94 102 TYR A C 1
ATOM 869 O O . TYR A 1 102 ? 9.703 19.125 0.012 1 96.94 102 TYR A O 1
ATOM 877 N N . PHE A 1 103 ? 10.367 19 -2.119 1 96.69 103 PHE A N 1
ATOM 878 C CA . PHE A 1 103 ? 9.227 18.234 -2.609 1 96.69 103 PHE A CA 1
ATOM 879 C C . PHE A 1 103 ? 9.484 16.734 -2.475 1 96.69 103 PHE A C 1
ATOM 881 O O . PHE A 1 103 ? 10.609 16.281 -2.658 1 96.69 103 PHE A O 1
ATOM 888 N N . ASP A 1 104 ? 8.461 16.016 -2.098 1 96.88 104 ASP A N 1
ATOM 889 C CA . ASP A 1 104 ? 8.555 14.57 -2.002 1 96.88 104 ASP A CA 1
ATOM 890 C C . ASP A 1 104 ? 7.18 13.922 -2.146 1 96.88 104 ASP A C 1
ATOM 892 O O . ASP A 1 104 ? 6.156 14.539 -1.84 1 96.88 104 ASP A O 1
ATOM 896 N N . ASN A 1 105 ? 7.09 12.711 -2.568 1 95.31 105 ASN A N 1
ATOM 897 C CA . ASN A 1 105 ? 5.848 11.945 -2.58 1 95.31 105 ASN A CA 1
ATOM 898 C C . ASN A 1 105 ? 5.699 11.102 -1.318 1 95.31 105 ASN A C 1
ATOM 900 O O . ASN A 1 105 ? 4.758 10.312 -1.202 1 95.31 105 ASN A O 1
ATOM 904 N N . VAL A 1 106 ? 6.629 11.289 -0.439 1 97.5 106 VAL A N 1
ATOM 905 C CA . VAL A 1 106 ? 6.672 10.516 0.8 1 97.5 106 VAL A CA 1
ATOM 906 C C . VAL A 1 106 ? 6.559 11.461 1.996 1 97.5 106 VAL A C 1
ATOM 908 O O . VAL A 1 106 ? 7.156 12.539 2.002 1 97.5 106 VAL A O 1
ATOM 911 N N . ILE A 1 107 ? 5.809 11.07 3 1 98.12 107 ILE A N 1
ATOM 912 C CA . ILE A 1 107 ? 5.836 11.766 4.285 1 98.12 107 ILE A CA 1
ATOM 913 C C . ILE A 1 107 ? 6.289 10.797 5.379 1 98.12 107 ILE A C 1
ATOM 915 O O . ILE A 1 107 ? 5.852 9.648 5.418 1 98.12 107 ILE A O 1
ATOM 919 N N . LYS A 1 108 ? 7.172 11.25 6.176 1 98.38 108 LYS A N 1
ATOM 920 C CA . LYS A 1 108 ? 7.582 10.523 7.375 1 98.38 108 LYS A CA 1
ATOM 921 C C . LYS A 1 108 ? 7.012 11.172 8.633 1 98.38 108 LYS A C 1
ATOM 923 O O . LYS A 1 108 ? 6.91 12.398 8.719 1 98.38 108 LYS A O 1
ATOM 928 N N . TYR A 1 109 ? 6.621 10.359 9.57 1 98.25 109 TYR A N 1
ATOM 929 C CA . TYR A 1 109 ? 6.008 10.883 10.789 1 98.25 109 TYR A CA 1
ATOM 930 C C . TYR A 1 109 ? 6.164 9.898 11.938 1 98.25 109 TYR A C 1
ATOM 932 O O . TYR A 1 109 ? 6.578 8.758 11.742 1 98.25 109 TYR A O 1
ATOM 940 N N . VAL A 1 110 ? 5.922 10.375 13.133 1 98 110 VAL A N 1
ATOM 941 C CA . VAL A 1 110 ? 5.941 9.547 14.336 1 98 110 VAL A CA 1
ATOM 942 C C . VAL A 1 110 ? 4.52 9.148 14.719 1 98 110 VAL A C 1
ATOM 944 O O . VAL A 1 110 ? 3.648 10.008 14.867 1 98 110 VAL A O 1
ATOM 947 N N . SER A 1 111 ? 4.312 7.828 14.867 1 96.81 111 SER A N 1
ATOM 948 C CA . SER A 1 111 ? 3.002 7.301 15.234 1 96.81 111 SER A CA 1
ATOM 949 C C . SER A 1 111 ? 2.729 7.488 16.719 1 96.81 111 SER A C 1
ATOM 951 O O . SER A 1 111 ? 3.629 7.84 17.484 1 96.81 111 SER A O 1
ATOM 953 N N . PRO A 1 112 ? 1.477 7.23 17.156 1 94.81 112 PRO A N 1
ATOM 954 C CA . PRO A 1 112 ? 1.133 7.352 18.562 1 94.81 112 PRO A CA 1
ATOM 955 C C . PRO A 1 112 ? 2.002 6.473 19.469 1 94.81 112 PRO A C 1
ATOM 957 O O . PRO A 1 112 ? 2.326 6.859 20.594 1 94.81 112 PRO A O 1
ATOM 960 N N . ASN A 1 113 ? 2.447 5.352 18.953 1 94.44 113 ASN A N 1
ATOM 961 C CA . ASN A 1 113 ? 3.279 4.438 19.734 1 94.44 113 ASN A CA 1
ATOM 962 C C . ASN A 1 113 ? 4.766 4.715 19.516 1 94.44 113 ASN A C 1
ATOM 964 O O . ASN A 1 113 ? 5.605 3.861 19.812 1 94.44 113 ASN A O 1
ATOM 968 N N . SER A 1 114 ? 5.078 5.801 18.891 1 94.38 114 SER A N 1
ATOM 969 C CA . SER A 1 114 ? 6.422 6.352 18.766 1 94.38 114 SER A CA 1
ATOM 970 C C . SER A 1 114 ? 7.238 5.574 17.734 1 94.38 114 SER A C 1
ATOM 972 O O . SER A 1 114 ? 8.469 5.551 17.797 1 94.38 114 SER A O 1
ATOM 974 N N . PHE A 1 115 ? 6.57 4.934 16.859 1 96.06 115 PHE A N 1
ATOM 975 C CA . PHE A 1 115 ? 7.25 4.344 15.711 1 96.06 115 PHE A CA 1
ATOM 976 C C . PHE A 1 115 ? 7.375 5.355 14.578 1 96.06 115 PHE A C 1
ATOM 978 O O . PHE A 1 115 ? 6.465 6.152 14.344 1 96.06 115 PHE A O 1
ATOM 985 N N . MET A 1 116 ? 8.508 5.234 13.938 1 97.19 116 MET A N 1
ATOM 986 C CA . MET A 1 116 ? 8.688 6.043 12.734 1 97.19 116 MET A CA 1
ATOM 987 C C . MET A 1 116 ? 8.125 5.328 11.508 1 97.19 116 MET A C 1
ATOM 989 O O . MET A 1 116 ? 8.492 4.184 11.227 1 97.19 116 MET A O 1
ATOM 993 N N . LEU A 1 117 ? 7.246 6.039 10.852 1 98.12 117 LEU A N 1
ATOM 994 C CA . LEU A 1 117 ? 6.629 5.48 9.656 1 98.12 117 LEU A CA 1
ATOM 995 C C . LEU A 1 117 ? 6.906 6.359 8.445 1 98.12 117 LEU A C 1
ATOM 997 O O . LEU A 1 117 ? 7.172 7.555 8.586 1 98.12 117 LEU A O 1
ATOM 1001 N N . LYS A 1 118 ? 6.973 5.742 7.348 1 98 118 LYS A N 1
ATOM 1002 C CA . LYS A 1 118 ? 6.914 6.445 6.07 1 98 118 LYS A CA 1
ATOM 1003 C C . LYS A 1 118 ? 5.641 6.094 5.305 1 98 118 LYS A C 1
ATOM 1005 O O . LYS A 1 118 ? 5.211 4.938 5.305 1 98 118 LYS A O 1
ATOM 1010 N N . SER A 1 119 ? 5.055 7.133 4.711 1 97.88 119 SER A N 1
ATOM 1011 C CA . SER A 1 119 ? 3.811 6.891 3.984 1 97.88 119 SER A CA 1
ATOM 1012 C C . SER A 1 119 ? 3.912 7.371 2.541 1 97.88 119 SER A C 1
ATOM 1014 O O . SER A 1 119 ? 4.488 8.43 2.271 1 97.88 119 SER A O 1
ATOM 1016 N N . THR A 1 120 ? 3.432 6.586 1.648 1 97.38 120 THR A N 1
ATOM 1017 C CA . THR A 1 120 ? 3.24 6.922 0.242 1 97.38 120 THR A CA 1
ATOM 1018 C C . THR A 1 120 ? 1.784 6.715 -0.168 1 97.38 120 THR A C 1
ATOM 1020 O O . THR A 1 120 ? 1 6.125 0.58 1 97.38 120 THR A O 1
ATOM 1023 N N . PHE A 1 121 ? 1.463 7.23 -1.341 1 96.19 121 PHE A N 1
ATOM 1024 C CA . PHE A 1 121 ? 0.105 7.051 -1.841 1 96.19 121 PHE A CA 1
ATOM 1025 C C . PHE A 1 121 ? 0.02 5.828 -2.75 1 96.19 121 PHE A C 1
ATOM 1027 O O . PHE A 1 121 ? 0.976 5.508 -3.459 1 96.19 121 PHE A O 1
ATOM 1034 N N . ALA A 1 122 ? -1.067 5.203 -2.688 1 94.81 122 ALA A N 1
ATOM 1035 C CA . ALA A 1 122 ? -1.436 4.152 -3.637 1 94.81 122 ALA A CA 1
ATOM 1036 C C . ALA A 1 122 ? -2.895 4.289 -4.066 1 94.81 122 ALA A C 1
ATOM 1038 O O . ALA A 1 122 ? -3.756 4.629 -3.252 1 94.81 122 ALA A O 1
ATOM 1039 N N . GLU A 1 123 ? -3.109 4.012 -5.305 1 91.62 123 GLU A N 1
ATOM 1040 C CA . GLU A 1 123 ? -4.48 4.027 -5.809 1 91.62 123 GLU A CA 1
ATOM 1041 C C . GLU A 1 123 ? -5.18 2.695 -5.551 1 91.62 123 GLU A C 1
ATOM 1043 O O . GLU A 1 123 ? -4.582 1.631 -5.723 1 91.62 123 GLU A O 1
ATOM 1048 N N . CYS A 1 124 ? -6.379 2.793 -5.051 1 85.62 124 CYS A N 1
ATOM 1049 C CA . CYS A 1 124 ? -7.164 1.577 -4.859 1 85.62 124 CYS A CA 1
ATOM 1050 C C . CYS A 1 124 ? -7.797 1.125 -6.172 1 85.62 124 CYS A C 1
ATOM 1052 O O . CYS A 1 124 ? -8.5 1.897 -6.824 1 85.62 124 CYS A O 1
ATOM 1054 N N . VAL A 1 125 ? -7.531 -0.143 -6.594 1 78.12 125 VAL A N 1
ATOM 1055 C CA . VAL A 1 125 ? -8.086 -0.709 -7.82 1 78.12 125 VAL A CA 1
ATOM 1056 C C . VAL A 1 125 ? -9.406 -1.418 -7.512 1 78.12 125 VAL A C 1
ATOM 1058 O O . VAL A 1 125 ? -9.445 -2.324 -6.676 1 78.12 125 VAL A O 1
ATOM 1061 N N . PRO A 1 126 ? -10.477 -0.853 -8.125 1 67.06 126 PRO A N 1
ATOM 1062 C CA . PRO A 1 126 ? -11.773 -1.51 -7.914 1 67.06 126 PRO A CA 1
ATOM 1063 C C . PRO A 1 126 ? -11.789 -2.953 -8.414 1 67.06 126 PRO A C 1
ATOM 1065 O O . PRO A 1 126 ? -11.102 -3.283 -9.383 1 67.06 126 PRO A O 1
ATOM 1068 N N . GLU A 1 127 ? -12.266 -3.951 -7.59 1 61.31 127 GLU A N 1
ATOM 1069 C CA . GLU A 1 127 ? -12.336 -5.363 -7.949 1 61.31 127 GLU A CA 1
ATOM 1070 C C . GLU A 1 127 ? -13.406 -5.613 -9.008 1 61.31 127 GLU A C 1
ATOM 1072 O O . GLU A 1 127 ? -14.398 -4.891 -9.078 1 61.31 127 GLU A O 1
ATOM 1077 N N . MET B 1 1 ? -21.094 -4.383 -7.516 1 19.94 1 MET B N 1
ATOM 1078 C CA . MET B 1 1 ? -20.859 -4.566 -6.086 1 19.94 1 MET B CA 1
ATOM 1079 C C . MET B 1 1 ? -19.406 -4.242 -5.727 1 19.94 1 MET B C 1
ATOM 1081 O O . MET B 1 1 ? -18.484 -4.895 -6.215 1 19.94 1 MET B O 1
ATOM 1085 N N . ASN B 1 2 ? -18.969 -2.961 -5.484 1 26.95 2 ASN B N 1
ATOM 1086 C CA . ASN B 1 2 ? -17.625 -2.375 -5.477 1 26.95 2 ASN B CA 1
ATOM 1087 C C . ASN B 1 2 ? -16.75 -2.996 -4.395 1 26.95 2 ASN B C 1
ATOM 1089 O O . ASN B 1 2 ? -17.141 -3.037 -3.225 1 26.95 2 ASN B O 1
ATOM 1093 N N . VAL B 1 3 ? -15.891 -3.828 -4.68 1 33.62 3 VAL B N 1
ATOM 1094 C CA . VAL B 1 3 ? -15.078 -4.742 -3.887 1 33.62 3 VAL B CA 1
ATOM 1095 C C . VAL B 1 3 ? -14.414 -3.982 -2.74 1 33.62 3 VAL B C 1
ATOM 1097 O O . VAL B 1 3 ? -14.18 -4.543 -1.665 1 33.62 3 VAL B O 1
ATOM 1100 N N . CYS B 1 4 ? -13.961 -2.742 -3.092 1 33.56 4 CYS B N 1
ATOM 1101 C CA . CYS B 1 4 ? -13.297 -2.074 -1.981 1 33.56 4 CYS B CA 1
ATOM 1102 C C . CYS B 1 4 ? -14.258 -1.845 -0.822 1 33.56 4 CYS B C 1
ATOM 1104 O O . CYS B 1 4 ? -13.836 -1.493 0.281 1 33.56 4 CYS B O 1
ATOM 1106 N N . ASN B 1 5 ? -15.602 -1.864 -1.032 1 35.62 5 ASN B N 1
ATOM 1107 C CA . ASN B 1 5 ? -16.641 -1.771 -0.017 1 35.62 5 ASN B CA 1
ATOM 1108 C C . ASN B 1 5 ? -16.609 -2.969 0.929 1 35.62 5 ASN B C 1
ATOM 1110 O O . ASN B 1 5 ? -17.031 -2.861 2.086 1 35.62 5 ASN B O 1
ATOM 1114 N N . HIS B 1 6 ? -16.609 -4.152 0.215 1 31.92 6 HIS B N 1
ATOM 1115 C CA . HIS B 1 6 ? -16.75 -5.34 1.049 1 31.92 6 HIS B CA 1
ATOM 1116 C C . HIS B 1 6 ? -15.469 -5.625 1.831 1 31.92 6 HIS B C 1
ATOM 1118 O O . HIS B 1 6 ? -14.828 -6.656 1.626 1 31.92 6 HIS B O 1
ATOM 1124 N N . MET B 1 7 ? -14.602 -4.691 1.823 1 34.44 7 MET B N 1
ATOM 1125 C CA . MET B 1 7 ? -13.602 -5.109 2.805 1 34.44 7 MET B CA 1
ATOM 1126 C C . MET B 1 7 ? -14.258 -5.406 4.152 1 34.44 7 MET B C 1
ATOM 1128 O O . MET B 1 7 ? -14.312 -4.539 5.023 1 34.44 7 MET B O 1
ATOM 1132 N N . GLN B 1 8 ? -15.492 -5.836 4.234 1 31.5 8 GLN B N 1
ATOM 1133 C CA . GLN B 1 8 ? -16.172 -6.324 5.434 1 31.5 8 GLN B CA 1
ATOM 1134 C C . GLN B 1 8 ? -15.203 -7.109 6.324 1 31.5 8 GLN B C 1
ATOM 1136 O O . GLN B 1 8 ? -14.211 -7.652 5.84 1 31.5 8 GLN B O 1
ATOM 1141 N N . GLN B 1 9 ? -15.477 -7.012 7.664 1 31.97 9 GLN B N 1
ATOM 1142 C CA . GLN B 1 9 ? -15.055 -7.688 8.891 1 31.97 9 GLN B CA 1
ATOM 1143 C C . GLN B 1 9 ? -14.797 -9.172 8.641 1 31.97 9 GLN B C 1
ATOM 1145 O O . GLN B 1 9 ? -15.461 -10.023 9.227 1 31.97 9 GLN B O 1
ATOM 1150 N N . SER B 1 10 ? -14.766 -9.711 7.461 1 33.16 10 SER B N 1
ATOM 1151 C CA . SER B 1 10 ? -14.523 -11.094 7.855 1 33.16 10 SER B CA 1
ATOM 1152 C C . SER B 1 10 ? -13.297 -11.203 8.758 1 33.16 10 SER B C 1
ATOM 1154 O O . SER B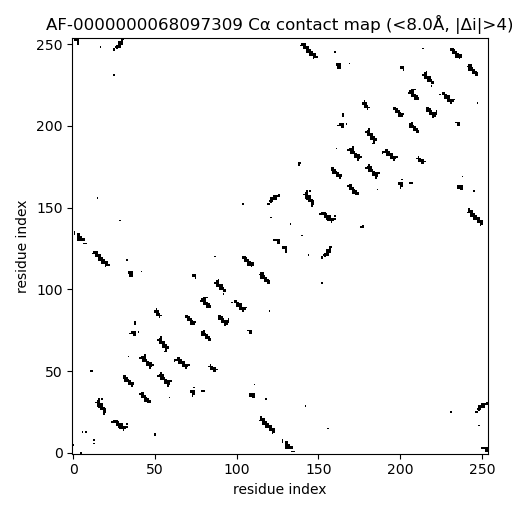 1 10 ? -12.422 -10.336 8.727 1 33.16 10 SER B O 1
ATOM 1156 N N . ASP B 1 11 ? -13.312 -12.047 9.734 1 36.88 11 ASP B N 1
ATOM 1157 C CA . ASP B 1 11 ? -12.305 -12.562 10.664 1 36.88 11 ASP B CA 1
ATOM 1158 C C . ASP B 1 11 ? -10.922 -12.578 10.016 1 36.88 11 ASP B C 1
ATOM 1160 O O . ASP B 1 11 ? -9.961 -13.062 10.609 1 36.88 11 ASP B O 1
ATOM 1164 N N . TYR B 1 12 ? -10.828 -12.68 8.625 1 41.28 12 TYR B N 1
ATOM 1165 C CA . TYR B 1 12 ? -9.523 -12.914 8.016 1 41.28 12 TYR B CA 1
ATOM 1166 C C . TYR B 1 12 ? -8.703 -11.633 7.992 1 41.28 12 TYR B C 1
ATOM 1168 O O . TYR B 1 12 ? -9.25 -10.531 7.957 1 41.28 12 TYR B O 1
ATOM 1176 N N . LEU B 1 13 ? -7.516 -11.867 8.539 1 52.88 13 LEU B N 1
ATOM 1177 C CA . LEU B 1 13 ? -6.469 -10.852 8.539 1 52.88 13 LEU B CA 1
ATOM 1178 C C . LEU B 1 13 ? -6.496 -10.039 7.254 1 52.88 13 LEU B C 1
ATOM 1180 O O . LEU B 1 13 ? -6.691 -10.586 6.168 1 52.88 13 LEU B O 1
ATOM 1184 N N . ASN B 1 14 ? -7.078 -8.828 7.082 1 72 14 ASN B N 1
ATOM 1185 C CA . ASN B 1 14 ? -7.387 -7.824 6.07 1 72 14 ASN B CA 1
ATOM 1186 C C . ASN B 1 14 ? -6.129 -7.383 5.324 1 72 14 ASN B C 1
ATOM 1188 O O . ASN B 1 14 ? -5.664 -6.254 5.5 1 72 14 ASN B O 1
ATOM 1192 N N . TYR B 1 15 ? -5.457 -8.453 4.691 1 87.5 15 TYR B N 1
ATOM 1193 C CA . TYR B 1 15 ? -4.277 -8.047 3.939 1 87.5 15 TYR B CA 1
ATOM 1194 C C . TYR B 1 15 ? -4.641 -7.699 2.502 1 87.5 15 TYR B C 1
ATOM 1196 O O . TYR B 1 15 ? -5.523 -8.32 1.908 1 87.5 15 TYR B O 1
ATOM 1204 N N . PHE B 1 16 ? -3.961 -6.734 2.023 1 92.38 16 PHE B N 1
ATOM 1205 C CA . PHE B 1 16 ? -4.008 -6.293 0.635 1 92.38 16 PHE B CA 1
ATOM 1206 C C . PHE B 1 16 ? -2.641 -6.434 -0.024 1 92.38 16 PHE B C 1
ATOM 1208 O O . PHE B 1 16 ? -1.617 -6.477 0.662 1 92.38 16 PHE B O 1
ATOM 1215 N N . PHE B 1 17 ? -2.732 -6.523 -1.32 1 95.56 17 PHE B N 1
ATOM 1216 C CA . PHE B 1 17 ? -1.51 -6.367 -2.102 1 95.56 17 PHE B CA 1
ATOM 1217 C C . PHE B 1 17 ? -1.212 -4.891 -2.346 1 95.56 17 PHE B C 1
ATOM 1219 O O . PHE B 1 17 ? -2.098 -4.133 -2.742 1 95.56 17 PHE B O 1
ATOM 1226 N N . VAL B 1 18 ? -0.064 -4.535 -2.039 1 96.62 18 VAL B N 1
ATOM 1227 C CA . VAL B 1 18 ? 0.487 -3.283 -2.547 1 96.62 18 VAL B CA 1
ATOM 1228 C C . VAL B 1 18 ? 1.329 -3.555 -3.791 1 96.62 18 VAL B C 1
ATOM 1230 O O . VAL B 1 18 ? 2.418 -4.125 -3.699 1 96.62 18 VAL B O 1
ATOM 1233 N N . ASN B 1 19 ? 0.805 -3.127 -4.965 1 97.25 19 ASN B N 1
ATOM 1234 C CA . ASN B 1 19 ? 1.465 -3.355 -6.246 1 97.25 19 ASN B CA 1
ATOM 1235 C C . ASN B 1 19 ? 2.242 -2.125 -6.703 1 97.25 19 ASN B C 1
ATOM 1237 O O . ASN B 1 19 ? 1.668 -1.046 -6.863 1 97.25 19 ASN B O 1
ATOM 1241 N N . THR B 1 20 ? 3.51 -2.305 -6.867 1 97.56 20 THR B N 1
ATOM 1242 C CA . THR B 1 20 ? 4.402 -1.205 -7.215 1 97.56 20 THR B CA 1
ATOM 1243 C C . THR B 1 20 ? 5 -1.413 -8.602 1 97.56 20 THR B C 1
ATOM 1245 O O . THR B 1 20 ? 5.516 -2.49 -8.906 1 97.56 20 THR B O 1
ATOM 1248 N N . LEU B 1 21 ? 4.836 -0.392 -9.398 1 97.56 21 LEU B N 1
ATOM 1249 C CA . LEU B 1 21 ? 5.543 -0.429 -10.672 1 97.56 21 LEU B CA 1
ATOM 1250 C C . LEU B 1 21 ? 7.051 -0.371 -10.461 1 97.56 21 LEU B C 1
ATOM 1252 O O . LEU B 1 21 ? 7.566 0.596 -9.891 1 97.56 21 LEU B O 1
ATOM 1256 N N . ILE B 1 22 ? 7.746 -1.343 -10.977 1 97.19 22 ILE B N 1
ATOM 1257 C CA . ILE B 1 22 ? 9.156 -1.485 -10.633 1 97.19 22 ILE B CA 1
ATOM 1258 C C . ILE B 1 22 ? 9.953 -0.327 -11.234 1 97.19 22 ILE B C 1
ATOM 1260 O O . ILE B 1 22 ? 10.852 0.217 -10.586 1 97.19 22 ILE B O 1
ATOM 1264 N N . VAL B 1 23 ? 9.578 0.134 -12.445 1 96.19 23 VAL B N 1
ATOM 1265 C CA . VAL B 1 23 ? 10.344 1.155 -13.148 1 96.19 23 VAL B CA 1
ATOM 1266 C C . VAL B 1 23 ? 9.984 2.537 -12.609 1 96.19 23 VAL B C 1
ATOM 1268 O O . VAL B 1 23 ? 10.711 3.508 -12.828 1 96.19 23 VAL B O 1
ATOM 1271 N N . ARG B 1 24 ? 8.82 2.701 -11.938 1 95.56 24 ARG B N 1
ATOM 1272 C CA . ARG B 1 24 ? 8.359 3.936 -11.312 1 95.56 24 ARG B CA 1
ATOM 1273 C C . ARG B 1 24 ? 7.785 3.666 -9.93 1 95.56 24 ARG B C 1
ATOM 1275 O O . ARG B 1 24 ? 6.566 3.66 -9.742 1 95.56 24 ARG B O 1
ATOM 1282 N N . PRO B 1 25 ? 8.68 3.535 -8.961 1 93.75 25 PRO B N 1
ATOM 1283 C CA . PRO B 1 25 ? 8.281 3.016 -7.648 1 93.75 25 PRO B CA 1
ATOM 1284 C C . PRO B 1 25 ? 7.312 3.939 -6.918 1 93.75 25 PRO B C 1
ATOM 1286 O O . PRO B 1 25 ? 6.734 3.553 -5.898 1 93.75 25 PRO B O 1
ATOM 1289 N N . TYR B 1 26 ? 7.043 5.137 -7.473 1 91.19 26 TYR B N 1
ATOM 1290 C CA . TYR B 1 26 ? 6.066 6.016 -6.836 1 91.19 26 TYR B CA 1
ATOM 1291 C C . TYR B 1 26 ? 4.652 5.68 -7.301 1 91.19 26 TYR B C 1
ATOM 1293 O O . TYR B 1 26 ? 3.674 6.156 -6.715 1 91.19 26 TYR B O 1
ATOM 1301 N N . LEU B 1 27 ? 4.59 4.918 -8.305 1 93.88 27 LEU B N 1
ATOM 1302 C CA . LEU B 1 27 ? 3.283 4.461 -8.766 1 93.88 27 LEU B CA 1
ATOM 1303 C C . LEU B 1 27 ? 2.904 3.143 -8.102 1 93.88 27 LEU B C 1
ATOM 1305 O O . LEU B 1 27 ? 3.527 2.109 -8.359 1 93.88 27 LEU B O 1
ATOM 1309 N N . LYS B 1 28 ? 1.888 3.23 -7.242 1 95.5 28 LYS B N 1
ATOM 1310 C CA . LYS B 1 28 ? 1.427 2.066 -6.488 1 95.5 28 LYS B CA 1
ATOM 1311 C C . LYS B 1 28 ? -0.09 1.924 -6.574 1 95.5 28 LYS B C 1
ATOM 1313 O O . LYS B 1 28 ? -0.808 2.92 -6.68 1 95.5 28 LYS B O 1
ATOM 1318 N N . THR B 1 29 ? -0.521 0.688 -6.523 1 94.81 29 THR B N 1
ATOM 1319 C CA . THR B 1 29 ? -1.935 0.376 -6.348 1 94.81 29 THR B CA 1
ATOM 1320 C C . THR B 1 29 ? -2.137 -0.594 -5.188 1 94.81 29 THR B C 1
ATOM 1322 O O . THR B 1 29 ? -1.211 -1.313 -4.809 1 94.81 29 THR B O 1
ATOM 1325 N N . VAL B 1 30 ? -3.25 -0.52 -4.574 1 93.31 30 VAL B N 1
ATOM 1326 C CA . VAL B 1 30 ? -3.658 -1.49 -3.566 1 93.31 30 VAL B CA 1
ATOM 1327 C C . VAL B 1 30 ? -4.844 -2.305 -4.082 1 93.31 30 VAL B C 1
ATOM 1329 O O . VAL B 1 30 ? -5.777 -1.753 -4.668 1 93.31 30 VAL B O 1
ATOM 1332 N N . SER B 1 31 ? -4.727 -3.588 -3.883 1 92.25 31 SER B N 1
ATOM 1333 C CA . SER B 1 31 ? -5.777 -4.492 -4.34 1 92.25 31 SER B CA 1
ATOM 1334 C C . SER B 1 31 ? -5.816 -5.766 -3.506 1 92.25 31 SER B C 1
ATOM 1336 O O . SER B 1 31 ? -4.824 -6.129 -2.871 1 92.25 31 SER B O 1
ATOM 1338 N N . ARG B 1 32 ? -6.98 -6.469 -3.59 1 91.81 32 ARG B N 1
ATOM 1339 C CA . ARG B 1 32 ? -7.086 -7.762 -2.922 1 91.81 32 ARG B CA 1
ATOM 1340 C C . ARG B 1 32 ? -6.41 -8.859 -3.738 1 91.81 32 ARG B C 1
ATOM 1342 O O . ARG B 1 32 ? -6.188 -9.961 -3.238 1 91.81 32 ARG B O 1
ATOM 1349 N N . PHE B 1 33 ? -6.105 -8.602 -4.961 1 94.94 33 PHE B N 1
ATOM 1350 C CA . PHE B 1 33 ? -5.535 -9.625 -5.824 1 94.94 33 PHE B CA 1
ATOM 1351 C C . PHE B 1 33 ? -4.391 -9.055 -6.656 1 94.94 33 PHE B C 1
ATOM 1353 O O . PHE B 1 33 ? -4.258 -7.836 -6.785 1 94.94 33 PHE B O 1
ATOM 1360 N N . ILE B 1 34 ? -3.602 -9.922 -7.164 1 97.06 34 ILE B N 1
ATOM 1361 C CA . ILE B 1 34 ? -2.701 -9.578 -8.258 1 97.06 34 ILE B CA 1
ATOM 1362 C C . ILE B 1 34 ? -3.256 -10.109 -9.578 1 97.06 34 ILE B C 1
ATOM 1364 O O . ILE B 1 34 ? -3.951 -11.133 -9.594 1 97.06 34 ILE B O 1
ATOM 1368 N N . GLU B 1 35 ? -3.037 -9.391 -10.609 1 97.38 35 GLU B N 1
ATOM 1369 C CA . GLU B 1 35 ? -3.34 -9.805 -11.977 1 97.38 35 GLU B CA 1
ATOM 1370 C C . GLU B 1 35 ? -2.062 -10.047 -12.781 1 97.38 35 GLU B C 1
ATOM 1372 O O . GLU B 1 35 ? -1.276 -9.117 -12.992 1 97.38 35 GLU B O 1
ATOM 1377 N N . TYR B 1 36 ? -1.853 -11.25 -13.188 1 98 36 TYR B N 1
ATOM 1378 C CA . TYR B 1 36 ? -0.53 -11.633 -13.672 1 98 36 TYR B CA 1
ATOM 1379 C C . TYR B 1 36 ? -0.633 -12.531 -14.891 1 98 36 TYR B C 1
ATOM 1381 O O . TYR B 1 36 ? -1.672 -13.156 -15.125 1 98 36 TYR B O 1
ATOM 1389 N N . LYS B 1 37 ? 0.443 -12.578 -15.656 1 97.62 37 LYS B N 1
ATOM 1390 C CA . LYS B 1 37 ? 0.571 -13.492 -16.781 1 97.62 37 LYS B CA 1
ATOM 1391 C C . LYS B 1 37 ? 1.124 -14.844 -16.344 1 97.62 37 LYS B C 1
ATOM 1393 O O . LYS B 1 37 ? 2.129 -14.906 -15.633 1 97.62 37 LYS B O 1
ATOM 1398 N N . THR B 1 38 ? 0.462 -15.875 -16.781 1 97.38 38 THR B N 1
ATOM 1399 C CA . THR B 1 38 ? 0.869 -17.234 -16.438 1 97.38 38 THR B CA 1
ATOM 1400 C C . THR B 1 38 ? 1.911 -17.75 -17.406 1 97.38 38 THR B C 1
ATOM 1402 O O . THR B 1 38 ? 2.258 -17.078 -18.375 1 97.38 38 THR B O 1
ATOM 1405 N N . TRP B 1 39 ? 2.342 -19.047 -17.203 1 95.69 39 TRP B N 1
ATOM 1406 C CA . TRP B 1 39 ? 3.299 -19.75 -18.047 1 95.69 39 TRP B CA 1
ATOM 1407 C C . TRP B 1 39 ? 2.809 -19.797 -19.5 1 95.69 39 TRP B C 1
ATOM 1409 O O . TRP B 1 39 ? 3.609 -19.734 -20.438 1 95.69 39 TRP B O 1
ATOM 1419 N N . THR B 1 40 ? 1.471 -19.859 -19.609 1 93.56 40 THR B N 1
ATOM 1420 C CA . THR B 1 40 ? 0.891 -20.016 -20.938 1 93.56 40 THR B CA 1
ATOM 1421 C C . THR B 1 40 ? 0.513 -18.656 -21.531 1 93.56 40 THR B C 1
ATOM 1423 O O . THR B 1 40 ? -0.076 -18.594 -22.609 1 93.56 40 THR B O 1
ATOM 1426 N N . GLY B 1 41 ? 0.714 -17.625 -20.844 1 93.75 41 GLY B N 1
ATOM 1427 C CA . GLY B 1 41 ? 0.433 -16.297 -21.359 1 93.75 41 GLY B CA 1
ATOM 1428 C C . GLY B 1 41 ? -0.967 -15.812 -21.016 1 93.75 41 GLY B C 1
ATOM 1429 O O . GLY B 1 41 ? -1.325 -14.672 -21.328 1 93.75 41 GLY B O 1
ATOM 1430 N N . GLN B 1 42 ? -1.745 -16.594 -20.344 1 96.44 42 GLN B N 1
ATOM 1431 C CA . GLN B 1 42 ? -3.082 -16.188 -19.938 1 96.44 42 GLN B CA 1
ATOM 1432 C C . GLN B 1 42 ? -3.02 -15.211 -18.75 1 96.44 42 GLN B C 1
ATOM 1434 O O . GLN B 1 42 ? -2.051 -15.211 -18 1 96.44 42 GLN B O 1
ATOM 1439 N N . ILE B 1 43 ? -4.098 -14.461 -18.672 1 97.69 43 ILE B N 1
ATOM 1440 C CA . ILE B 1 43 ? -4.188 -13.516 -17.562 1 97.69 43 ILE B CA 1
ATOM 1441 C C . ILE B 1 43 ? -5.016 -14.125 -16.438 1 97.69 43 ILE B C 1
ATOM 1443 O O . ILE B 1 43 ? -6.16 -14.539 -16.641 1 97.69 43 ILE B O 1
ATOM 1447 N N . TRP B 1 44 ? -4.402 -14.211 -15.297 1 97.94 44 TRP B N 1
ATOM 1448 C CA . TRP B 1 44 ? -5.086 -14.719 -14.109 1 97.94 44 TRP B CA 1
ATOM 1449 C C . TRP B 1 44 ? -5.023 -13.703 -12.977 1 97.94 44 TRP B C 1
ATOM 1451 O O . TRP B 1 44 ? -4.16 -12.82 -12.969 1 97.94 44 TRP B O 1
ATOM 1461 N N . ARG B 1 45 ? -5.973 -13.82 -12.047 1 97.25 45 ARG B N 1
ATOM 1462 C CA . ARG B 1 45 ? -5.977 -13.102 -10.773 1 97.25 45 ARG B CA 1
ATOM 1463 C C . ARG B 1 45 ? -5.855 -14.055 -9.602 1 97.25 45 ARG B C 1
ATOM 1465 O O . ARG B 1 45 ? -6.34 -15.188 -9.664 1 97.25 45 ARG B O 1
ATOM 1472 N N . SER B 1 46 ? -5.145 -13.578 -8.617 1 97.06 46 SER B N 1
ATOM 1473 C CA . SER B 1 46 ? -4.992 -14.406 -7.426 1 97.06 46 SER B CA 1
ATOM 1474 C C . SER B 1 46 ? -5.145 -13.57 -6.156 1 97.06 46 SER B C 1
ATOM 1476 O O . SER B 1 46 ? 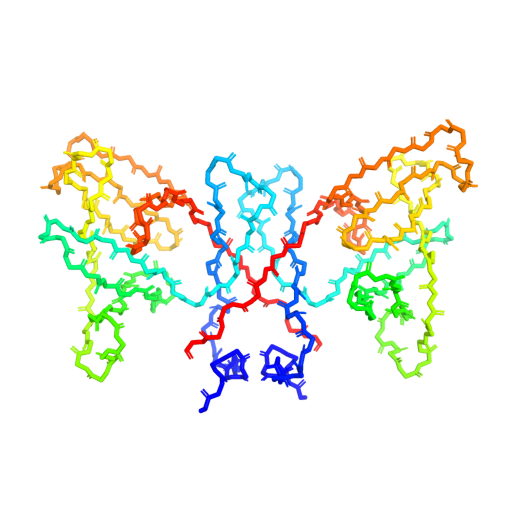-4.562 -12.492 -6.043 1 97.06 46 SER B O 1
ATOM 1478 N N . GLU B 1 47 ? -5.961 -14.016 -5.254 1 95.75 47 GLU B N 1
ATOM 1479 C CA . GLU B 1 47 ? -6 -13.508 -3.887 1 95.75 47 GLU B CA 1
ATOM 1480 C C . GLU B 1 47 ? -5.445 -14.539 -2.9 1 95.75 47 GLU B C 1
ATOM 1482 O O . GLU B 1 47 ? -5.387 -15.727 -3.207 1 95.75 47 GLU B O 1
ATOM 1487 N N . VAL B 1 48 ? -4.988 -14.039 -1.794 1 96.06 48 VAL B N 1
ATOM 1488 C CA . VAL B 1 48 ? -4.488 -14.93 -0.75 1 96.06 48 VAL B CA 1
ATOM 1489 C C . VAL B 1 48 ? -5.621 -15.281 0.214 1 96.06 48 VAL B C 1
ATOM 1491 O O . VAL B 1 48 ? -6.363 -14.406 0.654 1 96.06 48 VAL B O 1
ATOM 1494 N N . ILE B 1 49 ? -5.742 -16.516 0.505 1 95.31 49 ILE B N 1
ATOM 1495 C CA . ILE B 1 49 ? -6.805 -16.984 1.39 1 95.31 49 ILE B CA 1
ATOM 1496 C C . ILE B 1 49 ? -6.207 -17.859 2.498 1 95.31 49 ILE B C 1
ATOM 1498 O O . ILE B 1 49 ? -4.988 -18.031 2.568 1 95.31 49 ILE B O 1
ATOM 1502 N N . GLU B 1 50 ? -7.066 -18.266 3.393 1 94.81 50 GLU B N 1
ATOM 1503 C CA . GLU B 1 50 ? -6.688 -19.156 4.48 1 94.81 50 GLU B CA 1
ATOM 1504 C C . GLU B 1 50 ? -5.52 -18.594 5.281 1 94.81 50 GLU B C 1
ATOM 1506 O O . GLU B 1 50 ? -4.535 -19.281 5.527 1 94.81 50 GLU B O 1
ATOM 1511 N N . ASP B 1 51 ? -5.59 -17.344 5.555 1 91.44 51 ASP B N 1
ATOM 1512 C CA . ASP B 1 51 ? -4.637 -16.641 6.414 1 91.44 51 ASP B CA 1
ATOM 1513 C C . ASP B 1 51 ? -3.211 -16.797 5.887 1 91.44 51 ASP B C 1
ATOM 1515 O O . ASP B 1 51 ? -2.303 -17.156 6.641 1 91.44 51 ASP B O 1
ATOM 1519 N N . GLY B 1 52 ? -3.094 -16.578 4.566 1 94.81 52 GLY B N 1
ATOM 1520 C CA . GLY B 1 52 ? -1.768 -16.516 3.975 1 94.81 52 GLY B CA 1
ATOM 1521 C C . GLY B 1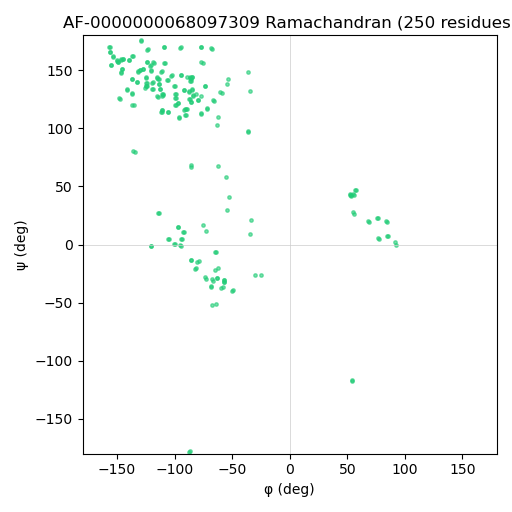 52 ? -1.212 -17.875 3.619 1 94.81 52 GLY B C 1
ATOM 1522 O O . GLY B 1 52 ? 0.004 -18.047 3.514 1 94.81 52 GLY B O 1
ATOM 1523 N N . ASN B 1 53 ? -2.113 -18.891 3.496 1 96.69 53 ASN B N 1
ATOM 1524 C CA . ASN B 1 53 ? -1.58 -20.234 3.318 1 96.69 53 ASN B CA 1
ATOM 1525 C C . ASN B 1 53 ? -2.049 -20.859 2.006 1 96.69 53 ASN B C 1
ATOM 1527 O O . ASN B 1 53 ? -1.683 -22 1.682 1 96.69 53 ASN B O 1
ATOM 1531 N N . ALA B 1 54 ? -2.861 -20.141 1.261 1 97.88 54 ALA B N 1
ATOM 1532 C CA . ALA B 1 54 ? -3.316 -20.609 -0.042 1 97.88 54 ALA B CA 1
ATOM 1533 C C . ALA B 1 54 ? -3.734 -19.453 -0.939 1 97.88 54 ALA B C 1
ATOM 1535 O O . ALA B 1 54 ? -3.803 -18.312 -0.49 1 97.88 54 ALA B O 1
ATOM 1536 N N . PHE B 1 55 ? -3.953 -19.828 -2.174 1 97.75 55 PHE B N 1
ATOM 1537 C CA . PHE B 1 55 ? -4.465 -18.891 -3.166 1 97.75 55 PHE B CA 1
ATOM 1538 C C . PHE B 1 55 ? -5.867 -19.297 -3.615 1 97.75 55 PHE B C 1
ATOM 1540 O O . PHE B 1 55 ? -6.195 -20.484 -3.658 1 97.75 55 PHE B O 1
ATOM 1547 N N . PHE B 1 56 ? -6.711 -18.328 -3.838 1 98.25 56 PHE B N 1
ATOM 1548 C CA . PHE B 1 56 ? -7.852 -18.469 -4.734 1 98.25 56 PHE B CA 1
ATOM 1549 C C . PHE B 1 56 ? -7.609 -17.719 -6.039 1 98.25 56 PHE B C 1
ATOM 1551 O O . PHE B 1 56 ? -7.363 -16.516 -6.031 1 98.25 56 PHE B O 1
ATOM 1558 N N . HIS B 1 57 ? -7.504 -18.438 -7.168 1 97.75 57 HIS B N 1
ATOM 1559 C CA . HIS B 1 57 ? -7.184 -17.734 -8.406 1 97.75 57 HIS B CA 1
ATOM 1560 C C . HIS B 1 57 ? -8.156 -18.109 -9.523 1 97.75 57 HIS B C 1
ATOM 1562 O O . HIS B 1 57 ? -8.781 -19.172 -9.477 1 97.75 57 HIS B O 1
ATOM 1568 N N . TRP B 1 58 ? -8.367 -17.156 -10.422 1 97.94 58 TRP B N 1
ATOM 1569 C CA . TRP B 1 58 ? -9.336 -17.281 -11.508 1 97.94 58 TRP B CA 1
ATOM 1570 C C . TRP B 1 58 ? -8.828 -16.578 -12.766 1 97.94 58 TRP B C 1
ATOM 1572 O O . TRP B 1 58 ? -7.93 -15.742 -12.703 1 97.94 58 TRP B O 1
ATOM 1582 N N . GLN B 1 59 ? -9.352 -16.938 -13.828 1 97.38 59 GLN B N 1
ATOM 1583 C CA . GLN B 1 59 ? -8.898 -16.406 -15.109 1 97.38 59 GLN B CA 1
ATOM 1584 C C . GLN B 1 59 ? -9.602 -15.086 -15.43 1 97.38 59 GLN B C 1
ATOM 1586 O O . GLN B 1 59 ? -10.836 -15.039 -15.5 1 97.38 59 GLN B O 1
ATOM 1591 N N . GLY B 1 60 ? -8.844 -14.086 -15.633 1 94.25 60 GLY B N 1
ATOM 1592 C CA . GLY B 1 60 ? -9.414 -12.789 -15.969 1 94.25 60 GLY B CA 1
ATOM 1593 C C . GLY B 1 60 ? -10.453 -12.32 -14.961 1 94.25 60 GLY B C 1
ATOM 1594 O O . GLY B 1 60 ? -10.156 -12.211 -13.766 1 94.25 60 GLY B O 1
ATOM 1595 N N . THR B 1 61 ? -11.656 -12.172 -15.414 1 92.44 61 THR B N 1
ATOM 1596 C CA . THR B 1 61 ? -12.727 -11.68 -14.555 1 92.44 61 THR B CA 1
ATOM 1597 C C . THR B 1 61 ? -13.664 -12.812 -14.148 1 92.44 61 THR B C 1
ATOM 1599 O O . THR B 1 61 ? -14.688 -12.578 -13.5 1 92.44 61 THR B O 1
ATOM 1602 N N . ASP B 1 62 ? -13.375 -13.945 -14.492 1 95.88 62 ASP B N 1
ATOM 1603 C CA . ASP B 1 62 ? -14.242 -15.094 -14.242 1 95.88 62 ASP B CA 1
ATOM 1604 C C . ASP B 1 62 ? -13.992 -15.672 -12.852 1 95.88 62 ASP B C 1
ATOM 1606 O O . ASP B 1 62 ? -13.578 -16.828 -12.719 1 95.88 62 ASP B O 1
ATOM 1610 N N . ARG B 1 63 ? -14.328 -14.969 -11.836 1 94.81 63 ARG B N 1
ATOM 1611 C CA . ARG B 1 63 ? -14.078 -15.375 -10.461 1 94.81 63 ARG B CA 1
ATOM 1612 C C . ARG B 1 63 ? -14.922 -16.594 -10.086 1 94.81 63 ARG B C 1
ATOM 1614 O O . ARG B 1 63 ? -14.5 -17.422 -9.281 1 94.81 63 ARG B O 1
ATOM 1621 N N . ILE B 1 64 ? -16.031 -16.734 -10.648 1 96.31 64 ILE B N 1
ATOM 1622 C CA . ILE B 1 64 ? -16.984 -17.797 -10.32 1 96.31 64 ILE B CA 1
ATOM 1623 C C . ILE B 1 64 ? -16.328 -19.156 -10.57 1 96.31 64 ILE B C 1
ATOM 1625 O O . ILE B 1 64 ? -16.562 -20.109 -9.828 1 96.31 64 ILE B O 1
ATOM 1629 N N . ASN B 1 65 ? -15.547 -19.234 -11.586 1 97.31 65 ASN B N 1
ATOM 1630 C CA . ASN B 1 65 ? -14.914 -20.5 -11.93 1 97.31 65 ASN B CA 1
ATOM 1631 C C . ASN B 1 65 ? -13.5 -20.594 -11.375 1 97.31 65 ASN B C 1
ATOM 1633 O O . ASN B 1 65 ? -12.695 -21.422 -11.82 1 97.31 65 ASN B O 1
ATOM 1637 N N . GLY B 1 66 ? -13.234 -19.719 -10.469 1 97.94 66 GLY B N 1
ATOM 1638 C CA . GLY B 1 66 ? -11.953 -19.812 -9.781 1 97.94 66 GLY B CA 1
ATOM 1639 C C . GLY B 1 66 ? -11.836 -21.031 -8.898 1 97.94 66 GLY B C 1
ATOM 1640 O O . GLY B 1 66 ? -12.805 -21.75 -8.695 1 97.94 66 GLY B O 1
ATOM 1641 N N . HIS B 1 67 ? -10.57 -21.281 -8.438 1 98.25 67 HIS B N 1
ATOM 1642 C CA . HIS B 1 67 ? -10.367 -22.422 -7.566 1 98.25 67 HIS B CA 1
ATOM 1643 C C . HIS B 1 67 ? -9.234 -22.172 -6.574 1 98.25 67 HIS B C 1
ATOM 1645 O O . HIS B 1 67 ? -8.383 -21.312 -6.809 1 98.25 67 HIS B O 1
ATOM 1651 N N . ARG B 1 68 ? -9.266 -22.875 -5.52 1 98.19 68 ARG B N 1
ATOM 1652 C CA . ARG B 1 68 ? -8.219 -22.891 -4.496 1 98.19 68 ARG B CA 1
ATOM 1653 C C . ARG B 1 68 ? -6.984 -23.641 -4.98 1 98.19 68 ARG B C 1
ATOM 1655 O O . ARG B 1 68 ? -7.098 -24.688 -5.605 1 98.19 68 ARG B O 1
ATOM 1662 N N . ASP B 1 69 ? -5.844 -23.031 -4.695 1 97.81 69 ASP B N 1
ATOM 1663 C CA . ASP B 1 69 ? -4.578 -23.703 -4.977 1 97.81 69 ASP B CA 1
ATOM 1664 C C . ASP B 1 69 ? -3.494 -23.266 -3.994 1 97.81 69 ASP B C 1
ATOM 1666 O O . ASP B 1 69 ? -3.617 -22.219 -3.355 1 97.81 69 ASP B O 1
ATOM 1670 N N . THR B 1 70 ? -2.516 -24.047 -3.85 1 96.81 70 THR B N 1
ATOM 1671 C CA . THR B 1 70 ? -1.382 -23.656 -3.021 1 96.81 70 THR B CA 1
ATOM 1672 C C . THR B 1 70 ? -0.235 -23.141 -3.885 1 96.81 70 THR B C 1
ATOM 1674 O O . THR B 1 70 ? 0.793 -22.703 -3.365 1 96.81 70 THR B O 1
ATOM 1677 N N . VAL B 1 71 ? -0.526 -23.156 -5.172 1 96.88 71 VAL B N 1
ATOM 1678 C CA . VAL B 1 71 ? 0.523 -22.812 -6.125 1 96.88 71 VAL B CA 1
ATOM 1679 C C . VAL B 1 71 ? -0.017 -21.812 -7.148 1 96.88 71 VAL B C 1
ATOM 1681 O O . VAL B 1 71 ? -1.159 -21.922 -7.598 1 96.88 71 VAL B O 1
ATOM 1684 N N . ILE B 1 72 ? 0.82 -20.844 -7.48 1 97 72 ILE B N 1
ATOM 1685 C CA . ILE B 1 72 ? 0.551 -20.094 -8.703 1 97 72 ILE B CA 1
ATOM 1686 C C . ILE B 1 72 ? 1.774 -20.141 -9.617 1 97 72 ILE B C 1
ATOM 1688 O O . ILE B 1 72 ? 2.912 -20.141 -9.141 1 97 72 ILE B O 1
ATOM 1692 N N . ASN B 1 73 ? 1.491 -20.219 -10.914 1 97.75 73 ASN B N 1
ATOM 1693 C CA . ASN B 1 73 ? 2.5 -20.234 -11.969 1 97.75 73 ASN B CA 1
ATOM 1694 C C . ASN B 1 73 ? 2.482 -18.938 -12.773 1 97.75 73 ASN B C 1
ATOM 1696 O O . ASN B 1 73 ? 1.43 -18.516 -13.258 1 97.75 73 ASN B O 1
ATOM 1700 N N . TYR B 1 74 ? 3.611 -18.375 -12.898 1 97.5 74 TYR B N 1
ATOM 1701 C CA . TYR B 1 74 ? 3.646 -17.078 -13.578 1 97.5 74 TYR B CA 1
ATOM 1702 C C . TYR B 1 74 ? 4.941 -16.906 -14.359 1 97.5 74 TYR B C 1
ATOM 1704 O O . TYR B 1 74 ? 5.93 -17.594 -14.094 1 97.5 74 TYR B O 1
ATOM 1712 N N . PHE B 1 75 ? 4.879 -16 -15.32 1 95.06 75 PHE B N 1
ATOM 1713 C CA . PHE B 1 75 ? 6.008 -15.672 -16.188 1 95.06 75 PHE B CA 1
ATOM 1714 C C . PHE B 1 75 ? 6.691 -14.398 -15.703 1 95.06 75 PHE B C 1
ATOM 1716 O O . PHE B 1 75 ? 6.023 -13.398 -15.414 1 95.06 75 PHE B O 1
ATOM 1723 N N . LEU B 1 76 ? 8.07 -14.516 -15.562 1 94.69 76 LEU B N 1
ATOM 1724 C CA . LEU B 1 76 ? 8.852 -13.352 -15.156 1 94.69 76 LEU B CA 1
ATOM 1725 C C . LEU B 1 76 ? 10.25 -13.398 -15.773 1 94.69 76 LEU B C 1
ATOM 1727 O O . LEU B 1 76 ? 10.938 -14.414 -15.688 1 94.69 76 LEU B O 1
ATOM 1731 N N . HIS B 1 77 ? 10.578 -12.336 -16.438 1 92.25 77 HIS B N 1
ATOM 1732 C CA . HIS B 1 77 ? 11.875 -12.203 -17.094 1 92.25 77 HIS B CA 1
ATOM 1733 C C . HIS B 1 77 ? 12.164 -13.398 -18 1 92.25 77 HIS B C 1
ATOM 1735 O O . HIS B 1 77 ? 13.258 -13.969 -17.938 1 92.25 77 HIS B O 1
ATOM 1741 N N . GLY B 1 78 ? 11.18 -13.836 -18.75 1 90.19 78 GLY B N 1
ATOM 1742 C CA . GLY B 1 78 ? 11.367 -14.883 -19.75 1 90.19 78 GLY B CA 1
ATOM 1743 C C . GLY B 1 78 ? 11.445 -16.266 -19.156 1 90.19 78 GLY B C 1
ATOM 1744 O O . GLY B 1 78 ? 11.688 -17.25 -19.875 1 90.19 78 GLY B O 1
ATOM 1745 N N . GLN B 1 79 ? 11.234 -16.375 -17.859 1 95 79 GLN B N 1
ATOM 1746 C CA . GLN B 1 79 ? 11.328 -17.672 -17.188 1 95 79 GLN B CA 1
ATOM 1747 C C . GLN B 1 79 ? 10.008 -18.047 -16.516 1 95 79 GLN B C 1
ATOM 1749 O O . GLN B 1 79 ? 9.219 -17.156 -16.172 1 95 79 GLN B O 1
ATOM 1754 N N . LYS B 1 80 ? 9.812 -19.344 -16.359 1 96.38 80 LYS B N 1
ATOM 1755 C CA . LYS B 1 80 ? 8.625 -19.875 -15.703 1 96.38 80 LYS B CA 1
ATOM 1756 C C . LYS B 1 80 ? 8.859 -20.031 -14.203 1 96.38 80 LYS B C 1
ATOM 1758 O O . LYS B 1 80 ? 9.672 -20.844 -13.773 1 96.38 80 LYS B O 1
ATOM 1763 N N . TRP B 1 81 ? 8.094 -19.281 -13.453 1 97.06 81 TRP B N 1
ATOM 1764 C CA . TRP B 1 81 ? 8.227 -19.297 -12 1 97.06 81 TRP B CA 1
ATOM 1765 C C . TRP B 1 81 ? 7 -19.938 -11.352 1 97.06 81 TRP B C 1
ATOM 1767 O O . TRP B 1 81 ? 5.898 -19.875 -11.906 1 97.06 81 TRP B O 1
ATOM 1777 N N . GLN B 1 82 ? 7.23 -20.547 -10.242 1 97.62 82 GLN B N 1
ATOM 1778 C CA . GLN B 1 82 ? 6.18 -21.078 -9.375 1 97.62 82 GLN B CA 1
ATOM 1779 C C . GLN B 1 82 ? 6.32 -20.531 -7.957 1 97.62 82 GLN B C 1
ATOM 1781 O O . GLN B 1 82 ? 7.426 -20.469 -7.418 1 97.62 82 GLN B O 1
ATOM 1786 N N . SER B 1 83 ? 5.195 -20.109 -7.387 1 97.94 83 SER B N 1
ATOM 1787 C CA . SER B 1 83 ? 5.223 -19.703 -5.988 1 97.94 83 SER B CA 1
ATOM 1788 C C . SER B 1 83 ? 4.219 -20.484 -5.156 1 97.94 83 SER B C 1
ATOM 1790 O O . SER B 1 83 ? 3.1 -20.75 -5.609 1 97.94 83 SER B O 1
ATOM 1792 N N . THR B 1 84 ? 4.602 -20.859 -3.992 1 98.06 84 THR B N 1
ATOM 1793 C CA . THR B 1 84 ? 3.721 -21.266 -2.904 1 98.06 84 THR B CA 1
ATOM 1794 C C . THR B 1 84 ? 3.707 -20.219 -1.796 1 98.06 84 THR B C 1
ATOM 1796 O O . THR B 1 84 ? 4.461 -19.234 -1.847 1 98.06 84 THR B O 1
ATOM 1799 N N . ILE B 1 85 ? 2.756 -20.422 -0.854 1 97.38 85 ILE B N 1
ATOM 1800 C CA . ILE B 1 85 ? 2.656 -19.406 0.194 1 97.38 85 ILE B CA 1
ATOM 1801 C C . ILE B 1 85 ? 2.371 -20.094 1.535 1 97.38 85 ILE B C 1
ATOM 1803 O O . ILE B 1 85 ? 1.587 -21.031 1.605 1 97.38 85 ILE B O 1
ATOM 1807 N N . THR B 1 86 ? 3.125 -19.672 2.602 1 96.31 86 THR B N 1
ATOM 1808 C CA . THR B 1 86 ? 2.908 -20.062 3.99 1 96.31 86 THR B CA 1
ATOM 1809 C C . THR B 1 86 ? 3.037 -18.859 4.918 1 96.31 86 THR B C 1
ATOM 1811 O O . THR B 1 86 ? 4.078 -18.203 4.949 1 96.31 86 THR B O 1
ATOM 1814 N N . ASP B 1 87 ? 2.01 -18.547 5.617 1 93.81 87 ASP B N 1
ATOM 1815 C CA . ASP B 1 87 ? 2.002 -17.438 6.566 1 93.81 87 ASP B CA 1
ATOM 1816 C C . ASP B 1 87 ? 2.455 -16.141 5.902 1 93.81 87 ASP B C 1
ATOM 1818 O O . ASP B 1 87 ? 3.336 -15.445 6.418 1 93.81 87 ASP B O 1
ATOM 1822 N N . TYR B 1 88 ? 1.985 -15.914 4.707 1 94.31 88 TYR B N 1
ATOM 1823 C CA . TYR B 1 88 ? 2.186 -14.703 3.92 1 94.31 88 TYR B CA 1
ATOM 1824 C C . TYR B 1 88 ? 3.641 -14.57 3.484 1 94.31 88 TYR B C 1
ATOM 1826 O O . TYR B 1 88 ? 4.094 -13.477 3.137 1 94.31 88 TYR B O 1
ATOM 1834 N N . ILE B 1 89 ? 4.309 -15.719 3.525 1 96.5 89 ILE B N 1
ATOM 1835 C CA . ILE B 1 89 ? 5.648 -15.773 2.953 1 96.5 89 ILE B CA 1
ATOM 1836 C C . ILE B 1 89 ? 5.637 -16.625 1.689 1 96.5 89 ILE B C 1
ATOM 1838 O O . ILE B 1 89 ? 5.152 -17.766 1.708 1 96.5 89 ILE B O 1
ATOM 1842 N N . PHE B 1 90 ? 6.176 -16.094 0.612 1 97.81 90 PHE B N 1
ATOM 1843 C CA . PHE B 1 90 ? 6.246 -16.828 -0.648 1 97.81 90 PHE B CA 1
ATOM 1844 C C . PHE B 1 90 ? 7.473 -17.719 -0.683 1 97.81 90 PHE B C 1
ATOM 1846 O O . PHE B 1 90 ? 8.516 -17.375 -0.133 1 97.81 90 PHE B O 1
ATOM 1853 N N . PHE B 1 91 ? 7.348 -18.859 -1.272 1 98.38 91 PHE B N 1
ATOM 1854 C CA . PHE B 1 91 ? 8.477 -19.641 -1.771 1 98.38 91 PHE B CA 1
ATOM 1855 C C . PHE B 1 91 ? 8.477 -19.672 -3.295 1 98.38 91 PHE B C 1
ATOM 1857 O O . PHE B 1 91 ? 7.539 -20.172 -3.912 1 98.38 91 PHE B O 1
ATOM 1864 N N . HIS B 1 92 ? 9.5 -19.062 -3.879 1 97.94 92 HIS B N 1
ATOM 1865 C CA . HIS B 1 92 ? 9.625 -18.984 -5.332 1 97.94 92 HIS B CA 1
ATOM 1866 C C . HIS B 1 92 ? 10.602 -20.031 -5.855 1 97.94 92 HIS B C 1
ATOM 1868 O O . HIS B 1 92 ? 11.664 -20.25 -5.273 1 97.94 92 HIS B O 1
ATOM 1874 N N . SER B 1 93 ? 10.227 -20.641 -6.871 1 97.5 93 SER B N 1
ATOM 1875 C CA . SER B 1 93 ? 11.125 -21.594 -7.523 1 97.5 93 SER B CA 1
ATOM 1876 C C . SER B 1 93 ? 10.914 -21.594 -9.039 1 97.5 93 SER B C 1
ATOM 1878 O O . SER B 1 93 ? 9.828 -21.281 -9.516 1 97.5 93 SER B O 1
ATOM 1880 N N . LEU B 1 94 ? 11.992 -21.844 -9.758 1 95.75 94 LEU B N 1
ATOM 1881 C CA . LEU B 1 94 ? 11.867 -22.016 -11.203 1 95.75 94 LEU B CA 1
ATOM 1882 C C . LEU B 1 94 ? 11.195 -23.328 -11.547 1 95.75 94 LEU B C 1
ATOM 1884 O O . LEU B 1 94 ? 11.648 -24.406 -11.117 1 95.75 94 LEU B O 1
ATOM 1888 N N . GLU B 1 95 ? 10.078 -23.281 -12.156 1 94 95 GLU B N 1
ATOM 1889 C CA . GLU B 1 95 ? 9.32 -24.438 -12.648 1 94 95 GLU B CA 1
ATOM 1890 C C . GLU B 1 95 ? 9.039 -25.422 -11.523 1 94 95 GLU B C 1
ATOM 1892 O O . GLU B 1 95 ? 9.031 -26.641 -11.742 1 94 95 GLU B O 1
ATOM 1897 N N . GLY B 1 96 ? 8.984 -24.891 -10.242 1 90.88 96 GLY B N 1
ATOM 1898 C CA . GLY B 1 96 ? 8.617 -25.734 -9.117 1 90.88 96 GLY B CA 1
ATOM 1899 C C . GLY B 1 96 ? 9.789 -26.5 -8.539 1 90.88 96 GLY B C 1
ATOM 1900 O O . GLY B 1 96 ? 9.617 -27.328 -7.641 1 90.88 96 GLY B O 1
ATOM 1901 N N . GLU B 1 97 ? 11.008 -26.219 -9.008 1 89.06 97 GLU B N 1
ATOM 1902 C CA . GLU B 1 97 ? 12.188 -26.906 -8.477 1 89.06 97 GLU B CA 1
ATOM 1903 C C . GLU B 1 97 ? 12.594 -26.344 -7.121 1 89.06 97 GLU B C 1
ATOM 1905 O O . GLU B 1 97 ? 13.172 -25.25 -7.043 1 89.06 97 GLU B O 1
ATOM 1910 N N . GLU B 1 98 ? 12.461 -27.094 -6.137 1 84.88 98 GLU B N 1
ATOM 1911 C CA . GLU B 1 98 ? 12.594 -26.625 -4.762 1 84.88 98 GLU B CA 1
ATOM 1912 C C . GLU B 1 98 ? 14.055 -26.344 -4.414 1 84.88 98 GLU B C 1
ATOM 1914 O O . GLU B 1 98 ? 14.352 -25.422 -3.639 1 84.88 98 GLU B O 1
ATOM 1919 N N . VAL B 1 99 ? 14.906 -27.047 -5.035 1 84.62 99 VAL B N 1
ATOM 1920 C CA . VAL B 1 99 ? 16.312 -26.984 -4.648 1 84.62 99 VAL B CA 1
ATOM 1921 C C . VAL B 1 99 ? 16.859 -25.578 -4.875 1 84.62 99 VAL B C 1
ATOM 1923 O O . VAL B 1 99 ? 17.719 -25.109 -4.129 1 84.62 99 VAL B O 1
ATOM 1926 N N . ARG B 1 100 ? 16.297 -24.875 -5.836 1 81.06 100 ARG B N 1
ATOM 1927 C CA . ARG B 1 100 ? 16.844 -23.562 -6.16 1 81.06 100 ARG B CA 1
ATOM 1928 C C . ARG B 1 100 ? 15.836 -22.469 -5.816 1 81.06 100 ARG B C 1
ATOM 1930 O O . ARG B 1 100 ? 15.922 -21.359 -6.336 1 81.06 100 ARG B O 1
ATOM 1937 N N . GLY B 1 101 ? 14.992 -22.812 -4.824 1 94.94 101 GLY B N 1
ATOM 1938 C CA . GLY B 1 101 ? 14 -21.797 -4.488 1 94.94 101 GLY B CA 1
ATOM 1939 C C . GLY B 1 101 ? 14.422 -20.906 -3.334 1 94.94 101 GLY B C 1
ATOM 1940 O O . GLY B 1 101 ? 15.508 -21.094 -2.771 1 94.94 101 GLY B O 1
ATOM 1941 N N . TYR B 1 102 ? 13.734 -19.844 -3.061 1 97.12 102 TYR B N 1
ATOM 1942 C CA . TYR B 1 102 ? 14.039 -18.922 -1.972 1 97.12 102 TYR B CA 1
ATOM 1943 C C . TYR B 1 102 ? 12.758 -18.344 -1.386 1 97.12 102 TYR B C 1
ATOM 1945 O O . TYR B 1 102 ? 11.742 -18.234 -2.078 1 97.12 102 TYR B O 1
ATOM 1953 N N . PHE B 1 103 ? 12.789 -18 -0.116 1 96.94 103 PHE B N 1
ATOM 1954 C CA . PHE B 1 103 ? 11.688 -17.359 0.596 1 96.94 103 PHE B CA 1
ATOM 1955 C C . PHE B 1 103 ? 11.734 -15.844 0.425 1 96.94 103 PHE B C 1
ATOM 1957 O O . PHE B 1 103 ? 12.812 -15.258 0.388 1 96.94 103 PHE B O 1
ATOM 1964 N N . ASP B 1 104 ? 10.586 -15.266 0.263 1 96.94 104 ASP B N 1
ATOM 1965 C CA . ASP B 1 104 ? 10.492 -13.812 0.162 1 96.94 104 ASP B CA 1
ATOM 1966 C C . ASP B 1 104 ? 9.102 -13.32 0.58 1 96.94 104 ASP B C 1
ATOM 1968 O O . ASP B 1 104 ? 8.125 -14.062 0.474 1 96.94 104 ASP B O 1
ATOM 1972 N N . ASN B 1 105 ? 8.953 -12.133 1.021 1 95.31 105 ASN B N 1
ATOM 1973 C CA . ASN B 1 105 ? 7.656 -11.523 1.283 1 95.31 105 ASN B CA 1
ATOM 1974 C C . ASN B 1 105 ? 7.164 -10.711 0.087 1 95.31 105 ASN B C 1
ATOM 1976 O O . ASN B 1 105 ? 6.133 -10.047 0.166 1 95.31 105 ASN B O 1
ATOM 1980 N N . VAL B 1 106 ? 7.918 -10.789 -0.961 1 97.5 106 VAL B N 1
ATOM 1981 C CA . VAL B 1 106 ? 7.625 -10.039 -2.176 1 97.5 106 VAL B CA 1
ATOM 1982 C C . VAL B 1 106 ? 7.395 -11.008 -3.338 1 97.5 106 VAL B C 1
ATOM 1984 O O . VAL B 1 106 ? 8.102 -12.008 -3.469 1 97.5 106 VAL B O 1
ATOM 1987 N N . ILE B 1 107 ? 6.422 -10.719 -4.168 1 98.12 107 ILE B N 1
ATOM 1988 C CA . ILE B 1 107 ? 6.281 -11.422 -5.441 1 98.12 107 ILE B CA 1
ATOM 1989 C C . ILE B 1 107 ? 6.395 -10.422 -6.594 1 98.12 107 ILE B C 1
ATOM 1991 O O . ILE B 1 107 ? 5.832 -9.328 -6.531 1 98.12 107 ILE B O 1
ATOM 1995 N N . LYS B 1 108 ? 7.145 -10.773 -7.555 1 98.38 108 LYS B N 1
ATOM 1996 C CA . LYS B 1 108 ? 7.23 -10.016 -8.797 1 98.38 108 LYS B CA 1
ATOM 1997 C C . LYS B 1 108 ? 6.508 -10.742 -9.938 1 98.38 108 LYS B C 1
ATOM 1999 O O . LYS B 1 108 ? 6.543 -11.969 -10.016 1 98.38 108 LYS B O 1
ATOM 2004 N N . TYR B 1 109 ? 5.848 -10 -10.773 1 98.25 109 TYR B N 1
ATOM 2005 C CA . TYR B 1 109 ? 5.078 -10.609 -11.852 1 98.25 109 TYR B CA 1
ATOM 2006 C C . TYR B 1 109 ? 4.883 -9.625 -13 1 98.25 109 TYR B C 1
ATOM 2008 O O . TYR B 1 109 ? 5.184 -8.438 -12.867 1 98.25 109 TYR B O 1
ATOM 2016 N N . VAL B 1 110 ? 4.465 -10.141 -14.117 1 98 110 VAL B N 1
ATOM 2017 C CA . VAL B 1 110 ? 4.152 -9.328 -15.289 1 98 110 VAL B CA 1
ATOM 2018 C C . VAL B 1 110 ? 2.645 -9.109 -15.383 1 98 110 VAL B C 1
ATOM 2020 O O . VAL B 1 110 ? 1.869 -10.07 -15.375 1 98 110 VAL B O 1
ATOM 2023 N N . SER B 1 111 ? 2.264 -7.832 -15.469 1 96.69 111 SER B N 1
ATOM 2024 C CA . SER B 1 111 ? 0.853 -7.469 -15.57 1 96.69 111 SER B CA 1
ATOM 2025 C C . SER B 1 111 ? 0.318 -7.703 -16.984 1 96.69 111 SER B C 1
ATOM 2027 O O . SER B 1 111 ? 1.089 -7.957 -17.906 1 96.69 111 SER B O 1
ATOM 2029 N N . PRO B 1 112 ? -1.009 -7.609 -17.141 1 94.69 112 PRO B N 1
ATOM 2030 C CA . PRO B 1 112 ? -1.605 -7.785 -18.469 1 94.69 112 PRO B CA 1
ATOM 2031 C C . PRO B 1 112 ? -1.039 -6.816 -19.5 1 94.69 112 PRO B C 1
ATOM 2033 O O . PRO B 1 112 ? -0.902 -7.172 -20.672 1 94.69 112 PRO B O 1
ATOM 2036 N N . ASN B 1 113 ? -0.641 -5.637 -19.078 1 94.31 113 ASN B N 1
ATOM 2037 C CA . ASN B 1 113 ? -0.092 -4.637 -19.984 1 94.31 113 ASN B CA 1
ATOM 2038 C C . ASN B 1 113 ? 1.428 -4.734 -20.078 1 94.31 113 ASN B C 1
ATOM 2040 O O . ASN B 1 113 ? 2.09 -3.793 -20.516 1 94.31 113 ASN B O 1
ATOM 2044 N N . SER B 1 114 ? 1.994 -5.777 -19.547 1 94.19 114 SER B N 1
ATOM 2045 C CA . SER B 1 114 ? 3.395 -6.164 -19.688 1 94.19 114 SER B CA 1
ATOM 2046 C C . SER B 1 114 ? 4.301 -5.285 -18.828 1 94.19 114 SER B C 1
ATOM 2048 O O . SER B 1 114 ? 5.48 -5.113 -19.141 1 94.19 114 SER B O 1
ATOM 2050 N N . PHE B 1 115 ? 3.744 -4.715 -17.844 1 95.88 115 PHE B N 1
ATOM 2051 C CA . PHE B 1 115 ? 4.562 -4.039 -16.844 1 95.88 115 PHE B CA 1
ATOM 2052 C C . PHE B 1 115 ? 5.027 -5.016 -15.766 1 95.88 115 PHE B C 1
ATOM 2054 O O . PHE B 1 115 ? 4.285 -5.922 -15.383 1 95.88 115 PHE B O 1
ATOM 2061 N N . MET B 1 116 ? 6.227 -4.746 -15.352 1 97.12 116 MET B N 1
ATOM 2062 C CA . MET B 1 116 ? 6.73 -5.512 -14.219 1 97.12 116 MET B CA 1
ATOM 2063 C C . MET B 1 116 ? 6.336 -4.848 -12.898 1 97.12 116 MET B C 1
ATOM 2065 O O . MET B 1 116 ? 6.613 -3.668 -12.688 1 97.12 116 MET B O 1
ATOM 2069 N N . LEU B 1 117 ? 5.695 -5.652 -12.102 1 98.19 117 LEU B N 1
ATOM 2070 C CA . LEU B 1 117 ? 5.262 -5.156 -10.797 1 98.19 117 LEU B CA 1
ATOM 2071 C C . LEU B 1 117 ? 5.875 -5.977 -9.672 1 98.19 117 LEU B C 1
ATOM 2073 O O . LEU B 1 117 ? 6.254 -7.133 -9.875 1 98.19 117 LEU B O 1
ATOM 2077 N N . LYS B 1 118 ? 6.07 -5.34 -8.609 1 98 118 LYS B N 1
ATOM 2078 C CA . LYS B 1 118 ? 6.348 -6.023 -7.348 1 98 118 LYS B CA 1
ATOM 2079 C C . LYS B 1 118 ? 5.215 -5.816 -6.344 1 98 118 LYS B C 1
ATOM 2081 O O . LYS B 1 118 ? 4.656 -4.723 -6.254 1 98 118 LYS B O 1
ATOM 2086 N N . SER B 1 119 ? 4.883 -6.926 -5.641 1 97.88 119 SER B N 1
ATOM 2087 C CA . SER B 1 119 ? 3.787 -6.82 -4.68 1 97.88 119 SER B CA 1
ATOM 2088 C C . SER B 1 119 ? 4.227 -7.27 -3.291 1 97.88 119 SER B C 1
ATOM 2090 O O . SER B 1 119 ? 4.961 -8.25 -3.15 1 97.88 119 SER B O 1
ATOM 2092 N N . THR B 1 120 ? 3.84 -6.535 -2.32 1 97.44 120 THR B N 1
ATOM 2093 C CA . THR B 1 120 ? 3.965 -6.871 -0.908 1 97.44 120 THR B CA 1
ATOM 2094 C C . THR B 1 120 ? 2.604 -6.84 -0.221 1 97.44 120 THR B C 1
ATOM 2096 O O . THR B 1 120 ? 1.621 -6.367 -0.8 1 97.44 120 THR B O 1
ATOM 2099 N N . PHE B 1 121 ? 2.582 -7.371 0.986 1 96.19 121 PHE B N 1
ATOM 2100 C CA . PHE B 1 121 ? 1.336 -7.348 1.743 1 96.19 121 PHE B CA 1
ATOM 2101 C C . PHE B 1 121 ? 1.283 -6.133 2.664 1 96.19 121 PHE B C 1
ATOM 2103 O O . PHE B 1 121 ? 2.312 -5.691 3.176 1 96.19 121 PHE B O 1
ATOM 2110 N N . ALA B 1 122 ? 0.129 -5.641 2.824 1 94.75 122 ALA B N 1
ATOM 2111 C CA . ALA B 1 122 ? -0.169 -4.633 3.838 1 94.75 122 ALA B CA 1
ATOM 2112 C C . ALA B 1 122 ? -1.49 -4.934 4.539 1 94.75 122 ALA B C 1
ATOM 2114 O O . ALA B 1 122 ? -2.449 -5.383 3.906 1 94.75 122 ALA B O 1
ATOM 2115 N N . GLU B 1 123 ? -1.484 -4.664 5.805 1 91.69 123 GLU B N 1
ATOM 2116 C CA . GLU B 1 123 ? -2.717 -4.84 6.566 1 91.69 123 GLU B CA 1
ATOM 2117 C C . GLU B 1 123 ? -3.611 -3.609 6.465 1 91.69 123 GLU B C 1
ATOM 2119 O O . GLU B 1 123 ? -3.127 -2.479 6.531 1 91.69 123 GLU B O 1
ATOM 2124 N N . CYS B 1 124 ? -4.867 -3.863 6.211 1 85.62 124 CYS B N 1
ATOM 2125 C CA . CYS B 1 124 ? -5.816 -2.756 6.195 1 85.62 124 CYS B CA 1
ATOM 2126 C C . CYS B 1 124 ? -6.23 -2.371 7.609 1 85.62 124 CYS B C 1
ATOM 2128 O O . CYS B 1 124 ? -6.695 -3.217 8.375 1 85.62 124 CYS B O 1
ATOM 2130 N N . VAL B 1 125 ? -6.047 -1.074 7.988 1 77.62 125 VAL B N 1
ATOM 2131 C CA . VAL B 1 125 ? -6.406 -0.573 9.312 1 77.62 125 VAL B CA 1
ATOM 2132 C C . VAL B 1 125 ? -7.836 -0.035 9.281 1 77.62 125 VAL B C 1
ATOM 2134 O O . VAL B 1 125 ? -8.164 0.843 8.484 1 77.62 125 VAL B O 1
ATOM 2137 N N . PRO B 1 126 ? -8.695 -0.73 10.086 1 66.81 126 PRO B N 1
ATOM 2138 C CA . PRO B 1 126 ? -10.07 -0.238 10.156 1 66.81 126 PRO B CA 1
ATOM 2139 C C . PRO B 1 126 ? -10.164 1.202 10.656 1 66.81 126 PRO B C 1
ATOM 2141 O O . PRO B 1 126 ? -9.336 1.631 11.461 1 66.81 126 PRO B O 1
ATOM 2144 N N . GLU B 1 127 ? -10.906 2.105 9.953 1 61.62 127 GLU B N 1
ATOM 2145 C CA . GLU B 1 127 ? -11.062 3.504 10.336 1 61.62 127 GLU B CA 1
ATOM 2146 C C . GLU B 1 127 ? -11.961 3.641 11.562 1 61.62 127 GLU B C 1
ATOM 2148 O O . GLU B 1 127 ? -12.828 2.801 11.805 1 61.62 127 GLU B O 1
#

pLDDT: mean 88.41, std 19.11, range [19.94, 98.38]

Sequence (254 aa):
MNVCNHMQQSDYLNYFFVNTLIVRPYLKTVSRFIEYKTWTGQIWRSEVIEDGNAFFHWQGTDRINGHRDTVINYFLHGQKWQSTITDYIFFHSLEGEEVRGYFDNVIKYVSPNSFMLKSTFAECVPEMNVCNHMQQSDYLNYFFVNTLIVRPYLKTVSRFIEYKTWTGQIWRSEVIEDGNAFFHWQGTDRINGHRDTVINYFLHGQKWQSTITDYIFFHSLEGEEVRGYFDNVIKYVSPNSFMLKSTFAECVPE

Foldseek 3Di:
DDVVVPCPPPVAQSKWKWKAQPVHRVDIDTGQWDWFQFPVRFTKIWGADPQWFWIWMDGDPPSVPTDIDQKGWADDPNFIWMWGTDNLKIWIDGVPDNVPIDIDQKDWHAHNVGTIIIIHMDGDDDD/DDVVVPCPPDVAQQKWKWKAQPVHRVDIDTGQWDWFQFPVRFTKIWGADPQWFWIWMDGDPPSVPTDIDQKGWADDPNFIWMWGTDNLKIWIDGVPDNVPIDIDNKDWHAHNVRTIIIIHMDGDDDD

Radius of gyration: 19.51 Å; Cα contacts (8 Å, |Δi|>4): 632; chains: 2; bounding box: 38×55×42 Å

Secondary structure (DSSP, 8-state):
--TTT-----SS--EEEEEEETTSTT-EEEESEEEEE-TTS-EEEEEEETTTTEEEEEETT-GGG-EEESEEEEEETTEEEEEEEETTEEEEEETT-GGG-EEES-EEEE-TTS-EEEEEEEEEPP-/--TTT-----SS--EEEEEEETTSTT-EEEESEEEEE-TTS-EEEEEEETTTTEEEEEETT-GGG-EEESEEEEEETTEEEEEEEETTEEEEEETT-GGG-EEES-EEEE-TTS-EEEEEEEEEPP-

Organism: Citrobacter rodentium (strain ICC168) (NCBI:txid637910)

InterPro domains:
  IPR031855 Protein of unknown function DUF4751 [PF15942] (11-124)